Protein AF-A0AAE1EBG2-F1 (afdb_monomer_lite)

Radius of gyration: 64.84 Å; chains: 1; bounding box: 153×112×185 Å

Organism: NCBI:txid231223

pLDDT: mean 72.11, std 25.19, range [27.38, 98.75]

Secondary structure (DSSP, 8-state):
--HHHHHHHHHHHHHHHHHHHHHTT--S---GGGHHHHHHHHHHHHHHHHHHHHHHHHHHHHHHHHHHHHHHHHHHHHHHHHHHHHHHHHHHHHHHHHHHHHHHHHHHHHHHHHHHHHHHHHHHHHHHHHHHHHHHHHHHHHHHHHHHHHHHHHHH-----SS-----------------SS----S-S--PPPPSSHHHHHHHHHHHHHHHHHHHHHHHHHHHHHHHHHHHHHHHHHHHHHTS-------------S------------------STTHHHHHHHTTTSSS---------------------------------------PPPPP--------

Structure (mmCIF, N/CA/C/O backbone):
data_AF-A0AAE1EBG2-F1
#
_entry.id   AF-A0AAE1EBG2-F1
#
loop_
_atom_site.group_PDB
_atom_site.id
_atom_site.type_symbol
_atom_site.label_atom_id
_atom_site.label_alt_id
_atom_site.label_comp_id
_atom_site.label_asym_id
_atom_site.label_entity_id
_atom_site.label_seq_id
_atom_site.pdbx_PDB_ins_code
_atom_site.Cartn_x
_atom_site.Cartn_y
_atom_site.Cartn_z
_atom_site.occupancy
_atom_site.B_iso_or_equiv
_atom_site.auth_seq_id
_atom_site.auth_comp_id
_atom_site.auth_asym_id
_atom_site.auth_atom_id
_atom_site.pdbx_PDB_model_num
ATOM 1 N N . MET A 1 1 ? -48.258 -28.792 95.653 1.00 40.94 1 MET A N 1
ATOM 2 C CA . MET A 1 1 ? -47.677 -27.428 95.590 1.00 40.94 1 MET A CA 1
ATOM 3 C C . MET A 1 1 ? -47.057 -27.074 94.220 1.00 40.94 1 MET A C 1
ATOM 5 O O . MET A 1 1 ? -46.282 -26.135 94.151 1.00 40.94 1 MET A O 1
ATOM 9 N N . ALA A 1 2 ? -47.421 -27.733 93.106 1.00 42.91 2 ALA A N 1
ATOM 10 C CA . ALA A 1 2 ? -46.790 -27.502 91.790 1.00 42.91 2 ALA A CA 1
ATOM 11 C C . ALA A 1 2 ? -47.565 -26.556 90.834 1.00 42.91 2 ALA A C 1
ATOM 13 O O . ALA A 1 2 ? -47.073 -26.233 89.760 1.00 42.91 2 ALA A O 1
ATOM 14 N N . THR A 1 3 ? -48.767 -26.094 91.199 1.00 46.22 3 THR A N 1
ATOM 15 C CA . THR A 1 3 ? -49.650 -25.295 90.319 1.00 46.22 3 THR A CA 1
ATOM 16 C C . THR A 1 3 ? -49.437 -23.777 90.411 1.00 46.22 3 THR A C 1
ATOM 18 O O . THR A 1 3 ? -49.831 -23.048 89.505 1.00 46.22 3 THR A O 1
ATOM 21 N N . SER A 1 4 ? -48.765 -23.281 91.455 1.00 50.97 4 SER A N 1
ATOM 22 C CA . SER A 1 4 ? -48.494 -21.843 91.643 1.00 50.97 4 SER A CA 1
ATOM 23 C C . SER A 1 4 ? -47.403 -21.309 90.699 1.00 50.97 4 SER A C 1
ATOM 25 O O . SER A 1 4 ? -47.488 -20.173 90.233 1.00 50.97 4 SER A O 1
ATOM 27 N N . THR A 1 5 ? -46.414 -22.133 90.348 1.00 54.16 5 THR A N 1
ATOM 28 C CA . THR A 1 5 ? -45.286 -21.755 89.482 1.00 54.16 5 THR A CA 1
ATOM 29 C C . THR A 1 5 ? -45.688 -21.618 88.010 1.00 54.16 5 THR A C 1
ATOM 31 O O . THR A 1 5 ? -45.197 -20.723 87.324 1.00 54.16 5 THR A O 1
ATOM 34 N N . ALA A 1 6 ? -46.623 -22.445 87.529 1.00 58.69 6 ALA A N 1
ATOM 35 C CA . ALA A 1 6 ? -47.135 -22.368 86.158 1.00 58.69 6 ALA A CA 1
ATOM 36 C C . ALA A 1 6 ? -47.993 -21.109 85.923 1.00 58.69 6 ALA A C 1
ATOM 38 O O . ALA A 1 6 ? -47.847 -20.446 84.897 1.00 58.69 6 ALA A O 1
ATOM 39 N N . GLY A 1 7 ? -48.826 -20.732 86.903 1.00 62.84 7 GLY A N 1
ATOM 40 C CA . GLY A 1 7 ? -49.610 -19.493 86.859 1.00 62.84 7 GLY A CA 1
ATOM 41 C C . GLY A 1 7 ? -48.737 -18.235 86.900 1.00 62.84 7 GLY A C 1
ATOM 42 O O . GLY A 1 7 ? -48.967 -17.302 86.135 1.00 62.84 7 GLY A O 1
ATOM 43 N N . ALA A 1 8 ? -47.678 -18.228 87.719 1.00 70.81 8 ALA A N 1
ATOM 44 C CA . ALA A 1 8 ? -46.729 -17.113 87.779 1.00 70.81 8 ALA A CA 1
ATOM 45 C C . ALA A 1 8 ? -45.964 -16.916 86.456 1.00 70.81 8 ALA A C 1
ATOM 47 O O . ALA A 1 8 ? -45.802 -15.786 85.993 1.00 70.81 8 ALA A O 1
ATOM 48 N N . ALA A 1 9 ? -45.547 -18.010 85.809 1.00 74.81 9 ALA A N 1
ATOM 49 C CA . ALA A 1 9 ? -44.895 -17.962 84.502 1.00 74.81 9 ALA A CA 1
ATOM 50 C C . ALA A 1 9 ? -45.845 -17.467 83.394 1.00 74.81 9 ALA A C 1
ATOM 52 O O . ALA A 1 9 ? -45.442 -16.662 82.554 1.00 74.81 9 ALA A O 1
ATOM 53 N N . ALA A 1 10 ? -47.112 -17.896 83.407 1.00 73.06 10 ALA A N 1
ATOM 54 C CA . ALA A 1 10 ? -48.130 -17.423 82.467 1.00 73.06 10 ALA A CA 1
ATOM 55 C C . ALA A 1 10 ? -48.442 -15.927 82.655 1.00 73.06 10 ALA A C 1
ATOM 57 O O . ALA A 1 10 ? -48.527 -15.193 81.672 1.00 73.06 10 ALA A O 1
ATOM 58 N N . GLN A 1 11 ? -48.512 -15.451 83.903 1.00 78.62 11 GLN A N 1
ATOM 59 C CA . GLN A 1 11 ? -48.731 -14.038 84.227 1.00 78.62 11 GLN A CA 1
ATOM 60 C C . GLN A 1 11 ? -47.569 -13.146 83.755 1.00 78.62 11 GLN A C 1
ATOM 62 O O . GLN A 1 11 ? -47.797 -12.046 83.250 1.00 78.62 11 GLN A O 1
ATOM 67 N N . GLN A 1 12 ? -46.321 -13.617 83.879 1.00 81.31 12 GLN A N 1
ATOM 68 C CA . GLN A 1 12 ? -45.148 -12.898 83.368 1.00 81.31 12 GLN A CA 1
ATOM 69 C C . GLN A 1 12 ? -45.086 -12.874 81.838 1.00 81.31 12 GLN A C 1
ATOM 71 O O . GLN A 1 12 ? -44.748 -11.852 81.243 1.00 81.31 12 GLN A O 1
ATOM 76 N N . LYS A 1 13 ? -45.437 -13.977 81.170 1.00 82.44 13 LYS A N 1
ATOM 77 C CA . LYS A 1 13 ? -45.548 -13.991 79.704 1.00 82.44 13 LYS A CA 1
ATOM 78 C C . LYS A 1 13 ? -46.659 -13.060 79.221 1.00 82.44 13 LYS A C 1
ATOM 80 O O . LYS A 1 13 ? -46.452 -12.312 78.268 1.00 82.44 13 LYS A O 1
ATOM 85 N N . PHE A 1 14 ? -47.790 -13.037 79.927 1.00 85.56 14 PHE A N 1
ATOM 86 C CA . PHE A 1 14 ? -48.906 -12.141 79.642 1.00 85.56 14 PHE A CA 1
ATOM 87 C C . PHE A 1 14 ? -48.495 -10.671 79.735 1.00 85.56 14 PHE A C 1
ATOM 89 O O . PHE A 1 14 ? -48.734 -9.912 78.798 1.00 85.56 14 PHE A O 1
ATOM 96 N N . SER A 1 15 ? -47.823 -10.266 80.816 1.00 84.75 15 SER A N 1
ATOM 97 C CA . SER A 1 15 ? -47.369 -8.880 80.977 1.00 84.75 15 SER A CA 1
ATOM 98 C C . SER A 1 15 ? -46.327 -8.477 79.927 1.00 84.75 15 SER A C 1
ATOM 100 O O . SER A 1 15 ? -46.384 -7.362 79.409 1.00 84.75 15 SER A O 1
ATOM 102 N N . ASN A 1 16 ? -45.424 -9.386 79.547 1.00 87.69 16 ASN A N 1
ATOM 103 C CA . ASN A 1 16 ? -44.402 -9.138 78.527 1.00 87.69 16 ASN A CA 1
ATOM 104 C C . ASN A 1 16 ? -44.993 -8.972 77.120 1.00 87.69 16 ASN A C 1
ATOM 106 O O . ASN A 1 16 ? -44.669 -8.004 76.427 1.00 87.69 16 ASN A O 1
ATOM 110 N N . VAL A 1 17 ? -45.873 -9.887 76.700 1.00 88.25 17 VAL A N 1
ATOM 111 C CA . VAL A 1 17 ? -46.567 -9.797 75.404 1.00 88.25 17 VAL A CA 1
ATOM 112 C C . VAL A 1 17 ? -47.464 -8.564 75.378 1.00 88.25 17 VAL A C 1
ATOM 114 O O . VAL A 1 17 ? -47.452 -7.816 74.401 1.00 88.25 17 VAL A O 1
ATOM 117 N N . ARG A 1 18 ? -48.170 -8.280 76.479 1.00 88.88 18 ARG A N 1
ATOM 118 C CA . ARG A 1 18 ? -49.022 -7.097 76.583 1.00 88.88 18 ARG A CA 1
ATOM 119 C C . ARG A 1 18 ? -48.234 -5.801 76.426 1.00 88.88 18 ARG A C 1
ATOM 121 O O . ARG A 1 18 ? -48.624 -4.955 75.631 1.00 88.88 18 ARG A O 1
ATOM 128 N N . ARG A 1 19 ? -47.098 -5.672 77.117 1.00 89.69 19 ARG A N 1
ATOM 129 C CA . ARG A 1 19 ? -46.231 -4.489 77.029 1.00 89.69 19 ARG A CA 1
ATOM 130 C C . ARG A 1 19 ? -45.712 -4.263 75.608 1.00 89.69 19 ARG A C 1
ATOM 132 O O . ARG A 1 19 ? -45.669 -3.124 75.158 1.00 89.69 19 ARG A O 1
ATOM 139 N N . ARG A 1 20 ? -45.343 -5.335 74.900 1.00 90.00 20 ARG A N 1
ATOM 140 C CA . ARG A 1 20 ? -44.888 -5.278 73.500 1.00 90.00 20 ARG A CA 1
ATOM 141 C C . ARG A 1 20 ? -46.010 -4.887 72.533 1.00 90.00 20 ARG A C 1
ATOM 143 O O . ARG A 1 20 ? -45.777 -4.093 71.629 1.00 90.00 20 ARG A O 1
ATOM 150 N N . LEU A 1 21 ? -47.225 -5.391 72.743 1.00 89.00 21 LEU A N 1
ATOM 151 C CA . LEU A 1 21 ? -48.404 -4.999 71.963 1.00 89.00 21 LEU A CA 1
ATOM 152 C C . LEU A 1 21 ? -48.805 -3.541 72.221 1.00 89.00 21 LEU A C 1
ATOM 154 O O . LEU A 1 21 ? -49.065 -2.810 71.268 1.00 89.00 21 LEU A O 1
ATOM 158 N N . ASP A 1 22 ? -48.773 -3.094 73.480 1.00 89.38 22 ASP A N 1
ATOM 159 C CA . ASP A 1 22 ? -49.041 -1.700 73.854 1.00 89.38 22 ASP A CA 1
ATOM 160 C C . ASP A 1 22 ? -48.020 -0.735 73.232 1.00 89.38 22 ASP A C 1
ATOM 162 O O . ASP A 1 22 ? -48.396 0.341 72.770 1.00 89.38 22 ASP A O 1
ATOM 166 N N . GLN A 1 23 ? -46.742 -1.130 73.160 1.00 89.75 23 GLN A N 1
ATOM 167 C CA . GLN A 1 23 ? -45.688 -0.368 72.472 1.00 89.75 23 GLN A CA 1
ATOM 168 C C . GLN A 1 23 ? -45.949 -0.210 70.970 1.00 89.75 23 GLN A C 1
ATOM 170 O O . GLN A 1 23 ? -45.562 0.797 70.385 1.00 89.75 23 GLN A O 1
ATOM 175 N N . LEU A 1 24 ? -46.626 -1.179 70.355 1.00 88.31 24 LEU A N 1
ATOM 176 C CA . LEU A 1 24 ? -47.049 -1.131 68.955 1.00 88.31 24 LEU A CA 1
ATOM 177 C C . LEU A 1 24 ? -48.434 -0.489 68.772 1.00 88.31 24 LEU A C 1
ATOM 179 O O . LEU A 1 24 ? -48.925 -0.399 67.651 1.00 88.31 24 LEU A O 1
ATOM 183 N N . GLY A 1 25 ? -49.061 -0.028 69.859 1.00 88.94 25 GLY A N 1
ATOM 184 C CA . GLY A 1 25 ? -50.354 0.656 69.842 1.00 88.94 25 GLY A CA 1
ATOM 185 C C . GLY A 1 25 ? -51.576 -0.265 69.882 1.00 88.94 25 GLY A C 1
ATOM 186 O O . GLY A 1 25 ? -52.703 0.231 69.833 1.00 88.94 25 GLY A O 1
ATOM 187 N N . TYR A 1 26 ? -51.397 -1.581 70.024 1.00 90.75 26 TYR A N 1
ATOM 188 C CA . TYR A 1 26 ? -52.500 -2.539 70.108 1.00 90.75 26 TYR A CA 1
ATOM 189 C C . TYR A 1 26 ? -53.080 -2.586 71.525 1.00 90.75 26 TYR A C 1
ATOM 191 O O . TYR A 1 26 ? -52.615 -3.332 72.387 1.00 90.75 26 TYR A O 1
ATOM 199 N N . LYS A 1 27 ? -54.123 -1.780 71.767 1.00 87.81 27 LYS A N 1
ATOM 200 C CA . LYS A 1 27 ? -54.697 -1.582 73.108 1.00 87.81 27 LYS A CA 1
ATOM 201 C C . LYS A 1 27 ? -55.872 -2.505 73.466 1.00 87.81 27 LYS A C 1
ATOM 203 O O . LYS A 1 27 ? -56.267 -2.494 74.630 1.00 87.81 27 LYS A O 1
ATOM 208 N N . GLN A 1 28 ? -56.397 -3.323 72.546 1.00 88.31 28 GLN A N 1
ATOM 209 C CA . GLN A 1 28 ? -57.511 -4.262 72.801 1.00 88.31 28 GLN A CA 1
ATOM 210 C C . GLN A 1 28 ? -57.254 -5.215 73.979 1.00 88.31 28 GLN A C 1
ATOM 212 O O . GLN A 1 28 ? -56.122 -5.633 74.203 1.00 88.31 28 GLN A O 1
ATOM 217 N N . THR A 1 29 ? -58.301 -5.583 74.721 1.00 83.62 29 THR A N 1
ATOM 218 C CA . THR A 1 29 ? -58.213 -6.532 75.842 1.00 83.62 29 THR A CA 1
ATOM 219 C C . THR A 1 29 ? -57.813 -7.930 75.357 1.00 83.62 29 THR A C 1
ATOM 221 O O . THR A 1 29 ? -58.293 -8.401 74.329 1.00 83.62 29 THR A O 1
ATOM 224 N N . LEU A 1 30 ? -56.915 -8.596 76.094 1.00 82.31 30 LEU A N 1
ATOM 225 C CA . LEU A 1 30 ? -56.365 -9.907 75.734 1.00 82.31 30 LEU A CA 1
ATOM 226 C C . LEU A 1 30 ? -56.765 -10.961 76.774 1.00 82.31 30 LEU A C 1
ATOM 228 O O . LEU A 1 30 ? -56.561 -10.751 77.969 1.00 82.31 30 LEU A O 1
ATOM 232 N N . GLY A 1 31 ? -57.315 -12.091 76.326 1.00 84.81 31 GLY A N 1
ATOM 233 C CA . GLY A 1 31 ? -57.644 -13.227 77.190 1.00 84.81 31 GLY A CA 1
ATOM 234 C C . GLY A 1 31 ? -56.445 -14.153 77.409 1.00 84.81 31 GLY A C 1
ATOM 235 O O . GLY A 1 31 ? -55.642 -14.356 76.496 1.00 84.81 31 GLY A O 1
ATOM 236 N N . ILE A 1 32 ? -56.346 -14.758 78.597 1.00 81.69 32 ILE A N 1
ATOM 237 C CA . ILE A 1 32 ? -55.247 -15.672 78.969 1.00 81.69 32 ILE A CA 1
ATOM 238 C C . ILE A 1 32 ? -55.174 -16.894 78.035 1.00 81.69 32 ILE A C 1
ATOM 240 O O . ILE A 1 32 ? -54.081 -17.295 77.648 1.00 81.69 32 ILE A O 1
ATOM 244 N N . GLU A 1 33 ? -56.317 -17.411 77.578 1.00 85.19 33 GLU A N 1
ATOM 245 C CA . GLU A 1 33 ? -56.398 -18.569 76.668 1.00 85.19 33 GLU A CA 1
ATOM 246 C C . GLU A 1 33 ? -55.784 -18.305 75.280 1.00 85.19 33 GLU A C 1
ATOM 248 O O . GLU A 1 33 ? -55.264 -19.206 74.628 1.00 85.19 33 GLU A O 1
ATOM 253 N N . SER A 1 34 ? -55.810 -17.049 74.822 1.00 87.00 34 SER A N 1
ATOM 254 C CA . SER A 1 34 ? -55.282 -16.645 73.507 1.00 87.00 34 SER A CA 1
ATOM 255 C C . SER A 1 34 ? -53.781 -16.328 73.509 1.00 87.00 34 SER A C 1
ATOM 257 O O . SER A 1 34 ? -53.171 -16.184 72.448 1.00 87.00 34 SER A O 1
ATOM 259 N N . LEU A 1 35 ? -53.170 -16.247 74.695 1.00 85.06 35 LEU A N 1
ATOM 260 C CA . LEU A 1 35 ? -51.785 -15.828 74.888 1.00 85.06 35 LEU A CA 1
ATOM 261 C C . LEU A 1 35 ? -50.746 -16.644 74.084 1.00 85.06 35 LEU A C 1
ATOM 263 O O . LEU A 1 35 ? -49.942 -16.015 73.395 1.00 85.06 35 LEU A O 1
ATOM 267 N N . PRO A 1 36 ? -50.731 -17.995 74.108 1.00 86.94 36 PRO A N 1
ATOM 268 C CA . PRO A 1 36 ? -49.694 -18.767 73.412 1.00 86.94 36 PRO A CA 1
ATOM 269 C C . PRO A 1 36 ? -49.769 -18.646 71.884 1.00 86.94 36 PRO A C 1
ATOM 271 O O . PRO A 1 36 ? -48.746 -18.748 71.207 1.00 86.94 36 PRO A O 1
ATOM 274 N N . LEU A 1 37 ? -50.962 -18.419 71.326 1.00 88.75 37 LEU A N 1
ATOM 275 C CA . LEU A 1 37 ? -51.136 -18.186 69.891 1.00 88.75 37 LEU A CA 1
ATOM 276 C C . LEU A 1 37 ? -50.597 -16.808 69.496 1.00 88.75 37 LEU A C 1
ATOM 278 O O . LEU A 1 37 ? -49.857 -16.686 68.524 1.00 88.75 37 LEU A O 1
ATOM 282 N N . VAL A 1 38 ? -50.940 -15.783 70.276 1.00 90.81 38 VAL A N 1
ATOM 283 C CA . VAL A 1 38 ? -50.506 -14.402 70.036 1.00 90.81 38 VAL A CA 1
ATOM 284 C C . VAL A 1 38 ? -48.993 -14.274 70.178 1.00 90.81 38 VAL A C 1
ATOM 286 O O . VAL A 1 38 ? -48.370 -13.610 69.361 1.00 90.81 38 VAL A O 1
ATOM 289 N N . GLU A 1 39 ? -48.383 -14.956 71.149 1.00 88.81 39 GLU A N 1
ATOM 290 C CA . GLU A 1 39 ? -46.926 -15.003 71.311 1.00 88.81 39 GLU A CA 1
ATOM 291 C C . GLU A 1 39 ? -46.227 -15.588 70.072 1.00 88.81 39 GLU A C 1
ATOM 293 O O . GLU A 1 39 ? -45.255 -15.003 69.592 1.00 88.81 39 GLU A O 1
ATOM 298 N N . LYS A 1 40 ? -46.750 -16.688 69.508 1.00 91.75 40 LYS A N 1
ATOM 299 C CA . LYS A 1 40 ? -46.213 -17.296 68.278 1.00 91.75 40 LYS A CA 1
ATOM 300 C C . LYS A 1 40 ? -46.382 -16.393 67.061 1.00 91.75 40 LYS A C 1
ATOM 302 O O . LYS A 1 40 ? -45.402 -16.116 66.383 1.00 91.75 40 LYS A O 1
ATOM 307 N N . LEU A 1 41 ? -47.587 -15.871 66.830 1.00 91.56 41 LEU A N 1
ATOM 308 C CA . LEU A 1 41 ? -47.848 -14.961 65.708 1.00 91.56 41 LEU A CA 1
ATOM 309 C C . LEU A 1 41 ? -46.989 -13.697 65.790 1.00 91.56 41 LEU A C 1
ATOM 311 O O . LEU A 1 41 ? -46.511 -13.193 64.778 1.00 91.56 41 LEU A O 1
ATOM 315 N N . PHE A 1 42 ? -46.772 -13.190 67.002 1.00 90.38 42 PHE A N 1
ATOM 316 C CA . PHE A 1 42 ? -45.922 -12.034 67.232 1.00 90.38 42 PHE A CA 1
ATOM 317 C C . PHE A 1 42 ? -44.448 -12.337 66.950 1.00 90.38 42 PHE A C 1
ATOM 319 O O . PHE A 1 42 ? -43.766 -11.527 66.323 1.00 90.38 42 PHE A O 1
ATOM 326 N N . ALA A 1 43 ? -43.963 -13.506 67.376 1.00 91.31 43 ALA A N 1
ATOM 327 C CA . ALA A 1 43 ? -42.618 -13.969 67.057 1.00 91.31 43 ALA A CA 1
ATOM 328 C C . ALA A 1 43 ? -42.426 -14.147 65.542 1.00 91.31 43 ALA A C 1
ATOM 330 O O . ALA A 1 43 ? -41.439 -13.650 65.003 1.00 91.31 43 ALA A O 1
ATOM 331 N N . ASP A 1 44 ? -43.390 -14.756 64.850 1.00 94.88 44 ASP A N 1
ATOM 332 C CA . ASP A 1 44 ? -43.355 -14.951 63.397 1.00 94.88 44 ASP A CA 1
ATOM 333 C C . ASP A 1 44 ? -43.393 -13.614 62.643 1.00 94.88 44 ASP A C 1
ATOM 335 O O . ASP A 1 44 ? -42.667 -13.421 61.666 1.00 94.88 44 ASP A O 1
ATOM 339 N N . LEU A 1 45 ? -44.186 -12.644 63.109 1.00 93.50 45 LEU A N 1
ATOM 340 C CA . LEU A 1 45 ? -44.248 -11.312 62.506 1.00 93.50 45 LEU A CA 1
ATOM 341 C C . LEU A 1 45 ? -42.929 -10.547 62.686 1.00 93.50 45 LEU A C 1
ATOM 343 O O . LEU A 1 45 ? -42.436 -9.916 61.750 1.00 93.50 45 LEU A O 1
ATOM 347 N N . ILE A 1 46 ? -42.321 -10.619 63.871 1.00 92.62 46 ILE A N 1
ATOM 348 C CA . ILE A 1 46 ? -40.997 -10.029 64.105 1.00 92.62 46 ILE A CA 1
ATOM 349 C C . ILE A 1 46 ? -39.960 -10.713 63.217 1.00 92.62 46 ILE A C 1
ATOM 351 O O . ILE A 1 46 ? -39.216 -10.033 62.519 1.00 92.62 46 ILE A O 1
ATOM 355 N N . HIS A 1 47 ? -39.953 -12.044 63.175 1.00 95.12 47 HIS A N 1
ATOM 356 C CA . HIS A 1 47 ? -38.997 -12.804 62.381 1.00 95.12 47 HIS A CA 1
ATOM 357 C C . HIS A 1 47 ? -39.126 -12.504 60.881 1.00 95.12 47 HIS A C 1
ATOM 359 O O . HIS A 1 47 ? -38.125 -12.298 60.199 1.00 95.12 47 HIS A O 1
ATOM 365 N N . THR A 1 48 ? -40.349 -12.442 60.350 1.00 95.44 48 THR A N 1
ATOM 366 C CA . THR A 1 48 ? -40.599 -12.118 58.935 1.00 95.44 48 THR A CA 1
ATOM 367 C C . THR A 1 48 ? -40.231 -10.675 58.597 1.00 95.44 48 THR A C 1
ATOM 369 O O . THR A 1 48 ? -39.609 -10.443 57.562 1.00 95.44 48 THR A O 1
ATOM 372 N N . THR A 1 49 ? -40.538 -9.704 59.463 1.00 94.88 49 THR A N 1
ATOM 373 C CA . THR A 1 49 ? -40.173 -8.292 59.241 1.00 94.88 49 THR A CA 1
ATOM 374 C C . THR A 1 49 ? -38.670 -8.045 59.368 1.00 94.88 49 THR A C 1
ATOM 376 O O . THR A 1 49 ? -38.103 -7.297 58.570 1.00 94.88 49 THR A O 1
ATOM 379 N N . GLU A 1 50 ? -38.002 -8.709 60.309 1.00 95.00 50 GLU A N 1
ATOM 380 C CA . GLU A 1 50 ? -36.547 -8.685 60.451 1.00 95.00 50 GLU A CA 1
ATOM 381 C C . GLU A 1 50 ? -35.861 -9.371 59.263 1.00 95.00 50 GLU A C 1
ATOM 383 O O . GLU A 1 50 ? -34.953 -8.795 58.665 1.00 95.00 50 GLU A O 1
ATOM 388 N N . SER A 1 51 ? -36.355 -10.538 58.837 1.00 96.00 51 SER A N 1
ATOM 389 C CA . SER A 1 51 ? -35.857 -11.245 57.647 1.00 96.00 51 SER A CA 1
ATOM 390 C C . SER A 1 51 ? -36.017 -10.407 56.378 1.00 96.00 51 SER A C 1
ATOM 392 O O . SER A 1 51 ? -35.080 -10.305 55.589 1.00 96.00 51 SER A O 1
ATOM 394 N N . LEU A 1 52 ? -37.171 -9.756 56.192 1.00 96.25 52 LEU A N 1
ATOM 395 C CA . LEU A 1 52 ? -37.415 -8.844 55.072 1.00 96.25 52 LEU A CA 1
ATOM 396 C C . LEU A 1 52 ? -36.453 -7.648 55.110 1.00 96.25 52 LEU A C 1
ATOM 398 O O . LEU A 1 52 ? -35.882 -7.277 54.084 1.00 96.25 52 LEU A O 1
ATOM 402 N N . LYS A 1 53 ? -36.256 -7.043 56.287 1.00 96.88 53 LYS A N 1
ATOM 403 C CA . LYS A 1 53 ? -35.322 -5.926 56.472 1.00 96.88 53 LYS A CA 1
ATOM 404 C C . LYS A 1 53 ? -33.891 -6.343 56.128 1.00 96.88 53 LYS A C 1
ATOM 406 O O . LYS A 1 53 ? -33.219 -5.615 55.400 1.00 96.88 53 LYS A O 1
ATOM 411 N N . ASN A 1 54 ? -33.451 -7.509 56.597 1.00 95.94 54 ASN A N 1
ATOM 412 C CA . ASN A 1 54 ? -32.127 -8.056 56.307 1.00 95.94 54 ASN A CA 1
ATOM 413 C C . ASN A 1 54 ? -31.965 -8.351 54.810 1.00 95.94 54 ASN A C 1
ATOM 415 O O . ASN A 1 54 ? -31.008 -7.883 54.201 1.00 95.94 54 ASN A O 1
ATOM 419 N N . ALA A 1 55 ? -32.954 -8.994 54.182 1.00 95.62 55 ALA A N 1
ATOM 420 C CA . ALA A 1 55 ? -32.950 -9.249 52.742 1.00 95.62 55 ALA A CA 1
ATOM 421 C C . ALA A 1 55 ? -32.885 -7.954 51.913 1.00 95.62 55 ALA A C 1
ATOM 423 O O . ALA A 1 55 ? -32.172 -7.894 50.912 1.00 95.62 55 ALA A O 1
ATOM 424 N N . LYS A 1 56 ? -33.583 -6.891 52.337 1.00 96.62 56 LYS A N 1
ATOM 425 C CA . LYS A 1 56 ? -33.523 -5.575 51.683 1.00 96.62 56 LYS A CA 1
ATOM 426 C C . LYS A 1 56 ? -32.144 -4.928 51.820 1.00 96.62 56 LYS A C 1
ATOM 428 O O . LYS A 1 56 ? -31.646 -4.362 50.850 1.00 96.62 56 LYS A O 1
ATOM 433 N N . LEU A 1 57 ? -31.531 -5.004 53.002 1.00 96.12 57 LEU A N 1
ATOM 434 C CA . LEU A 1 57 ? -30.176 -4.494 53.225 1.00 96.12 57 LEU A CA 1
ATOM 435 C C . LEU A 1 57 ? -29.150 -5.255 52.381 1.00 96.12 57 LEU A C 1
ATOM 437 O O . LEU A 1 57 ? -28.289 -4.632 51.767 1.00 96.12 57 LEU A O 1
ATOM 441 N N . ASP A 1 58 ? -29.269 -6.577 52.296 1.00 95.38 58 ASP A N 1
ATOM 442 C CA . ASP A 1 58 ? -28.373 -7.401 51.487 1.00 95.38 58 ASP A CA 1
ATOM 443 C C . ASP A 1 58 ? -28.552 -7.151 49.988 1.00 95.38 58 ASP A C 1
ATOM 445 O O . ASP A 1 58 ? -27.566 -7.110 49.256 1.00 95.38 58 ASP A O 1
ATOM 449 N N . LEU A 1 59 ? -29.786 -6.929 49.525 1.00 95.88 59 LEU A N 1
ATOM 450 C CA . LEU A 1 59 ? -30.045 -6.480 48.156 1.00 95.88 59 LEU A CA 1
ATOM 451 C C . LEU A 1 59 ? -29.404 -5.120 47.881 1.00 95.88 59 LEU A C 1
ATOM 453 O O . LEU A 1 59 ? -28.751 -4.973 46.857 1.00 95.88 59 LEU A O 1
ATOM 457 N N . SER A 1 60 ? -29.536 -4.157 48.796 1.00 95.19 60 SER A N 1
ATOM 458 C CA . SER A 1 60 ? -28.912 -2.836 48.646 1.00 95.19 60 SER A CA 1
ATOM 459 C C . SER A 1 60 ? -27.393 -2.948 48.514 1.00 95.19 60 SER A C 1
ATOM 461 O O . SER A 1 60 ? -26.823 -2.405 47.574 1.00 95.19 60 SER A O 1
ATOM 463 N N . LYS A 1 61 ? -26.749 -3.729 49.391 1.00 96.00 61 LYS A N 1
ATOM 464 C CA . LYS A 1 61 ? -25.300 -3.980 49.334 1.00 96.00 61 LYS A CA 1
ATOM 465 C C . LYS A 1 61 ? -24.886 -4.666 48.037 1.00 96.00 61 LYS A C 1
ATOM 467 O O . LYS A 1 61 ? -23.879 -4.305 47.446 1.00 96.00 61 LYS A O 1
ATOM 472 N N . LYS A 1 62 ? -25.646 -5.669 47.584 1.00 95.25 62 LYS A N 1
ATOM 473 C CA . LYS A 1 62 ? -25.367 -6.349 46.311 1.00 95.25 62 LYS A CA 1
ATOM 474 C C . LYS A 1 62 ? -25.477 -5.387 45.135 1.00 95.25 62 LYS A C 1
ATOM 476 O O . LYS A 1 62 ? -24.629 -5.444 44.257 1.00 95.25 62 LYS A O 1
ATOM 481 N N . THR A 1 63 ? -26.476 -4.509 45.127 1.00 95.12 63 THR A N 1
ATOM 482 C CA . THR A 1 63 ? -26.628 -3.490 44.083 1.00 95.12 63 THR A CA 1
ATOM 483 C C . THR A 1 63 ? -25.451 -2.519 44.067 1.00 95.12 63 THR A C 1
ATOM 485 O O . THR A 1 63 ? -24.932 -2.254 42.990 1.00 95.12 63 THR A O 1
ATOM 488 N N . GLU A 1 64 ? -24.982 -2.061 45.232 1.00 95.25 64 GLU A N 1
ATOM 489 C CA . GLU A 1 64 ? -23.783 -1.212 45.340 1.00 95.25 64 GLU A CA 1
ATOM 490 C C . GLU A 1 64 ? -22.528 -1.926 44.816 1.00 95.25 64 GLU A C 1
ATOM 492 O O . GLU A 1 64 ? -21.792 -1.382 43.998 1.00 95.25 64 GLU A O 1
ATOM 497 N N . VAL A 1 65 ? -22.321 -3.192 45.196 1.00 94.75 65 VAL A N 1
ATOM 498 C CA . VAL A 1 65 ? -21.188 -3.985 44.692 1.00 94.75 65 VAL A CA 1
ATOM 499 C C . VAL A 1 65 ? -21.274 -4.183 43.177 1.00 94.75 65 VAL A C 1
ATOM 501 O O . VAL A 1 65 ? -20.259 -4.095 42.493 1.00 94.75 65 VAL A O 1
ATOM 504 N N . VAL A 1 66 ? -22.466 -4.438 42.631 1.00 94.94 66 VAL A N 1
ATOM 505 C CA . VAL A 1 66 ? -22.657 -4.561 41.179 1.00 94.94 66 VAL A CA 1
ATOM 506 C C . VAL A 1 66 ? -22.338 -3.240 40.477 1.00 94.94 66 VAL A C 1
ATOM 508 O O . VAL A 1 66 ? -21.612 -3.267 39.488 1.00 94.94 66 VAL A O 1
ATOM 511 N N . SER A 1 67 ? -22.796 -2.094 40.996 1.00 95.06 67 SER A N 1
ATOM 512 C CA . SER A 1 67 ? -22.471 -0.788 40.405 1.00 95.06 67 SER A CA 1
ATOM 513 C C . SER A 1 67 ? -20.983 -0.451 40.477 1.00 95.06 67 SER A C 1
ATOM 515 O O . SER A 1 67 ? -20.445 0.118 39.527 1.00 95.06 67 SER A O 1
ATOM 517 N N . ASP A 1 68 ? -20.301 -0.835 41.557 1.00 95.69 68 ASP A N 1
ATOM 518 C CA . ASP A 1 68 ? -18.857 -0.631 41.703 1.00 95.69 68 ASP A CA 1
ATOM 519 C C . ASP A 1 68 ? -18.079 -1.501 40.710 1.00 95.69 68 ASP A C 1
ATOM 521 O O . ASP A 1 68 ? -17.149 -1.030 40.052 1.00 95.69 68 ASP A O 1
ATOM 525 N N . VAL A 1 69 ? -18.484 -2.766 40.551 1.00 96.19 69 VAL A N 1
ATOM 526 C CA . VAL A 1 69 ? -17.884 -3.682 39.573 1.00 96.19 69 VAL A CA 1
ATOM 527 C C . VAL A 1 69 ? -18.124 -3.188 38.150 1.00 96.19 69 VAL A C 1
ATOM 529 O O . VAL A 1 69 ? -17.185 -3.168 37.356 1.00 96.19 69 VAL A O 1
ATOM 532 N N . ASP A 1 70 ? -19.340 -2.756 37.815 1.00 95.94 70 ASP A N 1
ATOM 533 C CA . ASP A 1 70 ? -19.623 -2.207 36.489 1.00 95.94 70 ASP A CA 1
ATOM 534 C C . ASP A 1 70 ? -18.792 -0.951 36.212 1.00 95.94 70 ASP A C 1
ATOM 536 O O . ASP A 1 70 ? -18.180 -0.869 35.147 1.00 95.94 70 ASP A O 1
ATOM 540 N N . SER A 1 71 ? -18.662 -0.048 37.189 1.00 95.88 71 SER A N 1
ATOM 541 C CA . SER A 1 71 ? -17.804 1.142 37.077 1.00 95.88 71 SER A CA 1
ATOM 542 C C . SER A 1 71 ? -16.327 0.779 36.871 1.00 95.88 71 SER A C 1
ATOM 544 O O . SER A 1 71 ? -15.624 1.429 36.099 1.00 95.88 71 SER A O 1
ATOM 546 N N . ALA A 1 72 ? -15.841 -0.283 37.522 1.00 95.88 72 ALA A N 1
ATOM 547 C CA . ALA A 1 72 ? -14.468 -0.756 37.351 1.00 95.88 72 ALA A CA 1
ATOM 548 C C . ALA A 1 72 ? -14.230 -1.434 35.989 1.00 95.88 72 ALA A C 1
ATOM 550 O O . ALA A 1 72 ? -13.123 -1.376 35.453 1.00 95.88 72 ALA A O 1
ATOM 551 N N . VAL A 1 73 ? -15.250 -2.082 35.416 1.00 97.81 73 VAL A N 1
ATOM 552 C CA . VAL A 1 73 ? -15.149 -2.828 34.149 1.00 97.81 73 VAL A CA 1
ATOM 553 C C . VAL A 1 73 ? -15.430 -1.946 32.924 1.00 97.81 73 VAL A C 1
ATOM 555 O O . VAL A 1 73 ? -14.926 -2.225 31.833 1.00 97.81 73 VAL A O 1
ATOM 558 N N . GLU A 1 74 ? -16.202 -0.872 33.076 1.00 96.75 74 GLU A N 1
ATOM 559 C CA . GLU A 1 74 ? -16.523 0.093 32.019 1.00 96.75 74 GLU A CA 1
ATOM 560 C C . GLU A 1 74 ? -15.310 0.622 31.223 1.00 96.75 74 GLU A C 1
ATOM 562 O O . GLU A 1 74 ? -15.369 0.565 29.987 1.00 96.75 74 GLU A O 1
ATOM 567 N N . PRO A 1 75 ? -14.182 1.046 31.837 1.00 97.56 75 PRO A N 1
ATOM 568 C CA . PRO A 1 75 ? -13.015 1.491 31.072 1.00 97.56 75 PRO A CA 1
ATOM 569 C C . PRO A 1 75 ? -12.452 0.379 30.178 1.00 97.56 75 PRO A C 1
ATOM 571 O O . PRO A 1 75 ? -12.176 0.611 29.003 1.00 97.56 75 PRO A O 1
ATOM 574 N N . TYR A 1 76 ? -12.381 -0.856 30.681 1.00 97.94 76 TYR A N 1
ATOM 575 C CA . TYR A 1 76 ? -11.902 -1.999 29.902 1.00 97.94 76 TYR A CA 1
ATOM 576 C C . TYR A 1 76 ? -12.842 -2.359 28.750 1.00 97.94 76 TYR A C 1
ATOM 578 O O . TYR A 1 76 ? -12.380 -2.719 27.668 1.00 97.94 76 TYR A O 1
ATOM 586 N N . LYS A 1 77 ? -14.163 -2.254 28.944 1.00 98.19 77 LYS A N 1
ATOM 587 C CA . LYS A 1 77 ? -15.145 -2.443 27.862 1.00 98.19 77 LYS A CA 1
ATOM 588 C C . LYS A 1 77 ? -14.964 -1.384 26.770 1.00 98.19 77 LYS A C 1
ATOM 590 O O . LYS A 1 77 ? -14.949 -1.730 25.589 1.00 98.19 77 LYS A O 1
ATOM 595 N N . SER A 1 78 ? -14.797 -0.120 27.163 1.00 97.94 78 SER A N 1
ATOM 596 C CA . SER A 1 78 ? -14.577 1.003 26.244 1.00 97.94 78 SER A CA 1
ATOM 597 C C . SER A 1 78 ? -13.286 0.841 25.441 1.00 97.94 78 SER A C 1
ATOM 599 O O . SER A 1 78 ? -13.299 0.956 24.214 1.00 97.94 78 SER A O 1
ATOM 601 N N . ASP A 1 79 ? -12.182 0.499 26.104 1.00 98.19 79 ASP A N 1
ATOM 602 C CA . ASP A 1 79 ? -10.891 0.340 25.440 1.00 98.19 79 ASP A CA 1
ATOM 603 C C . ASP A 1 79 ? -10.842 -0.912 24.562 1.00 98.19 79 ASP A C 1
ATOM 605 O O . ASP A 1 79 ? -10.377 -0.828 23.428 1.00 98.19 79 ASP A O 1
ATOM 609 N N . ASN A 1 80 ? -11.434 -2.035 24.984 1.00 98.31 80 ASN A N 1
ATOM 610 C CA . ASN A 1 80 ? -11.593 -3.197 24.104 1.00 98.31 80 ASN A CA 1
ATOM 611 C C . ASN A 1 80 ? -12.401 -2.850 22.845 1.00 98.31 80 ASN A C 1
ATOM 613 O O . ASN A 1 80 ? -12.037 -3.264 21.747 1.00 98.31 80 ASN A O 1
ATOM 617 N N . ALA A 1 81 ? -13.466 -2.052 22.965 1.00 98.38 81 ALA A N 1
ATOM 618 C CA . ALA A 1 81 ? -14.243 -1.616 21.806 1.00 98.38 81 ALA A CA 1
ATOM 619 C C . ALA A 1 81 ? -13.449 -0.688 20.864 1.00 98.38 81 ALA A C 1
ATOM 621 O O . ALA A 1 81 ? -13.689 -0.686 19.654 1.00 98.38 81 ALA A O 1
ATOM 622 N N . LYS A 1 82 ? -12.504 0.109 21.381 1.00 98.50 82 LYS A N 1
ATOM 623 C CA . LYS A 1 82 ? -11.569 0.890 20.549 1.00 98.50 82 LYS A CA 1
ATOM 624 C C . LYS A 1 82 ? -10.556 -0.020 19.861 1.00 98.50 82 LYS A C 1
ATOM 626 O O . LYS A 1 82 ? -10.463 0.024 18.640 1.00 98.50 82 LYS A O 1
ATOM 631 N N . LEU A 1 83 ? -9.900 -0.902 20.614 1.00 98.44 83 LEU A N 1
ATOM 632 C CA . LEU A 1 83 ? -8.898 -1.831 20.089 1.00 98.44 83 LEU A CA 1
ATOM 633 C C . LEU A 1 83 ? -9.469 -2.742 19.003 1.00 98.44 83 LEU A C 1
ATOM 635 O O . LEU A 1 83 ? -8.812 -2.975 17.998 1.00 98.44 83 LEU A O 1
ATOM 639 N N . ILE A 1 84 ? -10.705 -3.225 19.159 1.00 98.69 84 ILE A N 1
ATOM 640 C CA . ILE A 1 84 ? -11.371 -4.031 18.126 1.00 98.69 84 ILE A CA 1
ATOM 641 C C . ILE A 1 84 ? -11.587 -3.212 16.847 1.00 98.69 84 ILE A C 1
ATOM 643 O O . ILE A 1 84 ? -11.375 -3.727 15.751 1.00 98.69 84 ILE A O 1
ATOM 647 N N . ARG A 1 85 ? -11.987 -1.939 16.960 1.00 98.44 85 ARG A N 1
ATOM 648 C CA . ARG A 1 85 ? -12.158 -1.064 15.790 1.00 98.44 85 ARG A CA 1
ATOM 649 C C . ARG A 1 85 ? -10.832 -0.802 15.088 1.00 98.44 85 ARG A C 1
ATOM 651 O O . ARG A 1 85 ? -10.763 -1.002 13.882 1.00 98.44 85 ARG A O 1
ATOM 658 N N . GLU A 1 86 ? -9.798 -0.438 15.839 1.00 98.44 86 GLU A N 1
ATOM 659 C CA . GLU A 1 86 ? -8.454 -0.205 15.303 1.00 98.44 86 GLU A CA 1
ATOM 660 C C . GLU A 1 86 ? -7.881 -1.474 14.665 1.00 98.44 86 GLU A C 1
ATOM 662 O O . GLU A 1 86 ? -7.337 -1.426 13.567 1.00 98.44 86 GLU A O 1
ATOM 667 N N . ASN A 1 87 ? -8.053 -2.635 15.300 1.00 98.50 87 ASN A N 1
ATOM 668 C CA . ASN A 1 87 ? -7.593 -3.908 14.753 1.00 98.50 87 ASN A CA 1
ATOM 669 C C . ASN A 1 87 ? -8.284 -4.235 13.423 1.00 98.50 87 ASN A C 1
ATOM 671 O O . ASN A 1 87 ? -7.615 -4.604 12.459 1.00 98.50 87 ASN A O 1
ATOM 675 N N . ASN A 1 88 ? -9.602 -4.037 13.349 1.00 98.62 88 ASN A N 1
ATOM 676 C CA . ASN A 1 88 ? -10.363 -4.245 12.122 1.00 98.62 88 ASN A CA 1
ATOM 677 C C . ASN A 1 88 ? -9.954 -3.255 11.022 1.00 98.62 88 ASN A C 1
ATOM 679 O O . ASN A 1 88 ? -9.795 -3.659 9.872 1.00 98.62 88 ASN A O 1
ATOM 683 N N . GLU A 1 89 ? -9.756 -1.981 11.359 1.00 98.50 89 GLU A N 1
ATOM 684 C CA . GLU A 1 89 ? -9.305 -0.951 10.418 1.00 98.50 89 GLU A CA 1
ATOM 685 C C . GLU A 1 89 ? -7.912 -1.271 9.867 1.00 98.50 89 GLU A C 1
ATOM 687 O O . GLU A 1 89 ? -7.718 -1.302 8.651 1.00 98.50 89 GLU A O 1
ATOM 692 N N . MET A 1 90 ? -6.969 -1.614 10.746 1.00 98.56 90 MET A N 1
ATOM 693 C CA . MET A 1 90 ? -5.621 -2.030 10.363 1.00 98.56 90 MET A CA 1
ATOM 694 C C . MET A 1 90 ? -5.639 -3.298 9.507 1.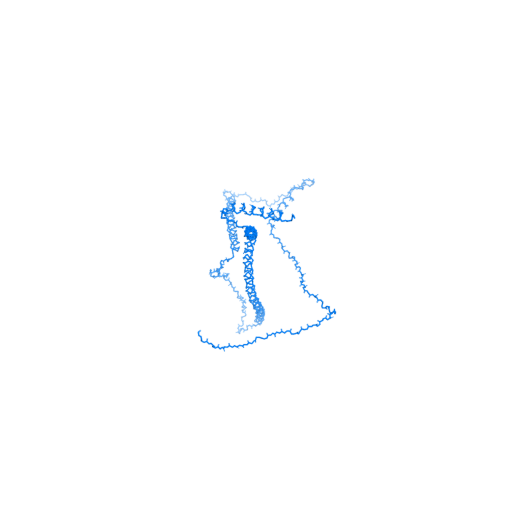00 98.56 90 MET A C 1
ATOM 696 O O . MET A 1 90 ? -4.904 -3.391 8.526 1.00 98.56 90 MET A O 1
ATOM 700 N N . HIS A 1 91 ? -6.498 -4.266 9.829 1.00 98.69 91 HIS A N 1
ATOM 701 C CA . HIS A 1 91 ? -6.660 -5.476 9.030 1.00 98.69 91 HIS A CA 1
ATOM 702 C C . HIS A 1 91 ? -7.188 -5.161 7.620 1.00 98.69 91 HIS A C 1
ATOM 704 O O . HIS A 1 91 ? -6.665 -5.687 6.638 1.00 98.69 91 HIS A O 1
ATOM 710 N N . MET A 1 92 ? -8.173 -4.265 7.491 1.00 98.69 92 MET A N 1
ATOM 711 C CA . MET A 1 92 ? -8.663 -3.811 6.182 1.00 98.69 92 MET A CA 1
ATOM 712 C C . MET A 1 92 ? -7.592 -3.046 5.398 1.00 98.69 92 MET A C 1
ATOM 714 O O . MET A 1 92 ? -7.430 -3.282 4.201 1.00 98.69 92 MET A O 1
ATOM 718 N N . ALA A 1 93 ? -6.829 -2.175 6.062 1.00 98.44 93 ALA A N 1
ATOM 719 C CA . ALA A 1 93 ? -5.734 -1.440 5.438 1.00 98.44 93 ALA A CA 1
ATOM 720 C C . ALA A 1 93 ? -4.642 -2.384 4.910 1.00 98.44 93 ALA A C 1
ATOM 722 O O . ALA A 1 93 ? -4.192 -2.224 3.776 1.00 98.44 93 ALA A O 1
ATOM 723 N N . LEU A 1 94 ? -4.271 -3.409 5.685 1.00 98.62 94 LEU A N 1
ATOM 724 C CA . LEU A 1 94 ? -3.304 -4.427 5.267 1.00 98.62 94 LEU A CA 1
ATOM 725 C C . LEU A 1 94 ? -3.782 -5.223 4.051 1.00 98.62 94 LEU A C 1
ATOM 727 O O . LEU A 1 94 ? -2.990 -5.467 3.141 1.00 98.62 94 LEU A O 1
ATOM 731 N N . ILE A 1 95 ? -5.058 -5.620 4.018 1.00 98.75 95 ILE A N 1
ATOM 732 C CA . ILE A 1 95 ? -5.633 -6.308 2.854 1.00 98.75 95 ILE A CA 1
ATOM 733 C C . ILE A 1 95 ? -5.531 -5.416 1.620 1.00 98.75 95 ILE A C 1
ATOM 735 O O . ILE A 1 95 ? -4.971 -5.839 0.612 1.00 98.75 95 ILE A O 1
ATOM 739 N N . LYS A 1 96 ? -6.000 -4.169 1.721 1.00 98.69 96 LYS A N 1
ATOM 740 C CA . LYS A 1 96 ? -5.991 -3.222 0.605 1.00 98.69 96 LYS A CA 1
ATOM 741 C C . LYS A 1 96 ? -4.574 -2.963 0.088 1.00 98.69 96 LYS A C 1
ATOM 743 O O . LYS A 1 96 ? -4.328 -3.059 -1.109 1.00 98.69 96 LYS A O 1
ATOM 748 N N . GLN A 1 97 ? -3.629 -2.698 0.989 1.00 98.56 97 GLN A N 1
ATOM 749 C CA . GLN A 1 97 ? -2.236 -2.452 0.619 1.00 98.56 97 GLN A CA 1
ATOM 750 C C . GLN A 1 97 ? -1.605 -3.673 -0.061 1.00 98.56 97 GLN A C 1
ATOM 752 O O . GLN A 1 97 ? -0.838 -3.530 -1.013 1.00 98.56 97 GLN A O 1
ATOM 757 N N . LYS A 1 98 ? -1.931 -4.883 0.404 1.00 98.75 98 LYS A N 1
ATOM 758 C CA . LYS A 1 98 ? -1.466 -6.116 -0.230 1.00 98.75 98 LYS A CA 1
ATOM 759 C C . LYS A 1 98 ? -2.050 -6.278 -1.633 1.00 98.75 98 LYS A C 1
ATOM 761 O O . LYS A 1 98 ? -1.310 -6.618 -2.549 1.00 98.75 98 LYS A O 1
ATOM 766 N N . GLU A 1 99 ? -3.342 -6.019 -1.812 1.00 98.62 99 GLU A N 1
ATOM 767 C CA . GLU A 1 99 ? -3.990 -6.084 -3.125 1.00 98.62 99 GLU A CA 1
ATOM 768 C C . GLU A 1 99 ? -3.373 -5.084 -4.112 1.00 98.62 99 GLU A C 1
ATOM 770 O O . GLU A 1 99 ? -3.059 -5.471 -5.236 1.00 98.62 99 GLU A O 1
ATOM 775 N N . GLU A 1 100 ? -3.119 -3.846 -3.680 1.00 98.69 100 GLU A N 1
ATOM 776 C CA . GLU A 1 100 ? -2.448 -2.804 -4.475 1.00 98.69 100 GLU A CA 1
ATOM 777 C C . GLU A 1 100 ? -0.993 -3.175 -4.826 1.00 98.69 100 GLU A C 1
ATOM 779 O O . GLU A 1 100 ? -0.522 -2.969 -5.950 1.00 98.69 100 GLU A O 1
ATOM 784 N N . ALA A 1 101 ? -0.259 -3.776 -3.888 1.00 98.50 101 ALA A N 1
ATOM 785 C CA . ALA A 1 101 ? 1.077 -4.300 -4.161 1.00 98.50 101 ALA A CA 1
ATOM 786 C C . ALA A 1 101 ? 1.021 -5.459 -5.174 1.00 98.50 101 ALA A C 1
ATOM 788 O O . ALA A 1 101 ? 1.793 -5.504 -6.131 1.00 98.50 101 ALA A O 1
ATOM 789 N N . ASP A 1 102 ? 0.070 -6.379 -5.024 1.00 98.69 102 ASP A N 1
ATOM 790 C CA . ASP A 1 102 ? -0.089 -7.514 -5.930 1.00 98.69 102 ASP A CA 1
ATOM 791 C C . ASP A 1 102 ? -0.546 -7.079 -7.334 1.00 98.69 102 ASP A C 1
ATOM 793 O O . ASP A 1 102 ? -0.189 -7.731 -8.323 1.00 98.69 102 ASP A O 1
ATOM 797 N N . THR A 1 103 ? -1.334 -6.006 -7.472 1.00 98.69 103 THR A N 1
ATOM 798 C CA . THR A 1 103 ? -1.676 -5.424 -8.784 1.00 98.69 103 THR A CA 1
ATOM 799 C C . THR A 1 103 ? -0.465 -4.766 -9.431 1.00 98.69 103 THR A C 1
ATOM 801 O O . THR A 1 103 ? -0.138 -5.106 -10.567 1.00 98.69 103 THR A O 1
ATOM 804 N N . THR A 1 104 ? 0.260 -3.916 -8.702 1.00 98.62 104 THR A N 1
ATOM 805 C CA . THR A 1 104 ? 1.449 -3.226 -9.236 1.00 98.62 104 THR A CA 1
ATOM 806 C C . THR A 1 104 ? 2.546 -4.213 -9.635 1.00 98.62 104 THR A C 1
ATOM 808 O O . THR A 1 104 ? 3.121 -4.099 -10.716 1.00 98.62 104 THR A O 1
ATOM 811 N N . ILE A 1 105 ? 2.783 -5.264 -8.843 1.00 98.69 105 ILE A N 1
ATOM 812 C CA . ILE A 1 105 ? 3.717 -6.343 -9.198 1.00 98.69 105 ILE A CA 1
ATOM 813 C C . ILE A 1 105 ? 3.289 -7.040 -10.495 1.00 98.69 105 ILE A C 1
ATOM 815 O O . ILE A 1 105 ? 4.139 -7.371 -11.326 1.00 98.69 105 ILE A O 1
ATOM 819 N N . ARG A 1 106 ? 1.988 -7.298 -10.687 1.00 98.75 106 ARG A N 1
ATOM 820 C CA . ARG A 1 106 ? 1.477 -7.929 -11.915 1.00 98.75 106 ARG A CA 1
ATOM 821 C C . ARG A 1 106 ? 1.678 -7.037 -13.137 1.00 98.75 106 ARG A C 1
ATOM 823 O O . ARG A 1 106 ? 2.137 -7.542 -14.162 1.00 98.75 106 ARG A O 1
ATOM 830 N N . GLU A 1 107 ? 1.383 -5.748 -13.018 1.00 98.62 107 GLU A N 1
ATOM 831 C CA . GLU A 1 107 ? 1.553 -4.755 -14.084 1.00 98.62 107 GLU A CA 1
ATOM 832 C C . GLU A 1 107 ? 3.026 -4.581 -14.467 1.00 98.62 107 GLU A C 1
ATOM 834 O O . GLU A 1 107 ? 3.378 -4.698 -15.641 1.00 98.62 107 GLU A O 1
ATOM 839 N N . LEU A 1 108 ? 3.911 -4.415 -13.480 1.00 98.56 108 LEU A N 1
ATOM 840 C CA . LEU A 1 108 ? 5.351 -4.296 -13.711 1.00 98.56 108 LEU A CA 1
ATOM 841 C C . LEU A 1 108 ? 5.929 -5.555 -14.360 1.00 98.56 108 LEU A C 1
ATOM 843 O O . LEU A 1 108 ? 6.711 -5.458 -15.301 1.00 98.56 108 LEU A O 1
ATOM 847 N N . LYS A 1 109 ? 5.508 -6.749 -13.923 1.00 98.75 109 LYS A N 1
ATOM 848 C CA . LYS A 1 109 ? 5.918 -8.009 -14.562 1.00 98.75 109 LYS A CA 1
ATOM 849 C C . LYS A 1 109 ? 5.416 -8.130 -16.000 1.00 98.75 109 LYS A C 1
ATOM 851 O O . LYS A 1 109 ? 6.091 -8.762 -16.807 1.00 98.75 109 LYS A O 1
ATOM 856 N N . ALA A 1 110 ? 4.232 -7.607 -16.316 1.00 98.62 110 ALA A N 1
ATOM 857 C CA . ALA A 1 110 ? 3.727 -7.591 -17.686 1.00 98.62 110 ALA A CA 1
ATOM 858 C C . ALA A 1 110 ? 4.556 -6.647 -18.564 1.00 98.62 110 ALA A C 1
ATOM 860 O O . ALA A 1 110 ? 5.078 -7.084 -19.584 1.00 98.62 110 ALA A O 1
ATOM 861 N N . SER A 1 111 ? 4.780 -5.417 -18.096 1.00 98.56 111 SER A N 1
ATOM 862 C CA . SER A 1 111 ? 5.631 -4.434 -18.772 1.00 98.56 111 SER A CA 1
ATOM 863 C C . SER A 1 111 ? 7.058 -4.950 -18.992 1.00 98.56 111 SER A C 1
ATOM 865 O O . SER A 1 111 ? 7.607 -4.809 -20.082 1.00 98.56 111 SER A O 1
ATOM 867 N N . LEU A 1 112 ? 7.638 -5.629 -17.994 1.00 98.62 112 LEU A N 1
ATOM 868 C CA . LEU A 1 112 ? 8.955 -6.254 -18.109 1.00 98.62 112 LEU A CA 1
ATOM 869 C C . LEU A 1 112 ? 8.999 -7.257 -19.267 1.00 98.62 112 LEU A C 1
ATOM 871 O O . LEU A 1 112 ? 9.878 -7.150 -20.115 1.00 98.62 112 LEU A O 1
ATOM 875 N N . ARG A 1 113 ? 8.031 -8.181 -19.344 1.00 98.75 113 ARG A N 1
ATOM 876 C CA . ARG A 1 113 ? 7.968 -9.165 -20.438 1.00 98.75 113 ARG A CA 1
ATOM 877 C C . ARG A 1 113 ? 7.808 -8.492 -21.798 1.00 98.75 113 ARG A C 1
ATOM 879 O O . ARG A 1 113 ? 8.471 -8.879 -22.755 1.00 98.75 113 ARG A O 1
ATOM 886 N N . ASP A 1 114 ? 6.973 -7.460 -21.886 1.00 98.62 114 ASP A N 1
ATOM 887 C CA . ASP A 1 114 ? 6.787 -6.710 -23.130 1.00 98.62 114 ASP A CA 1
ATOM 888 C C . ASP A 1 114 ? 8.084 -6.018 -23.576 1.00 98.62 114 ASP A C 1
ATOM 890 O O . ASP A 1 114 ? 8.409 -6.000 -24.766 1.00 98.62 114 ASP A O 1
ATOM 894 N N . LEU A 1 115 ? 8.845 -5.453 -22.633 1.00 98.50 115 LEU A N 1
ATOM 895 C CA . LEU A 1 115 ? 10.149 -4.848 -22.901 1.00 98.50 115 LEU A CA 1
ATOM 896 C C . LEU A 1 115 ? 11.206 -5.892 -23.267 1.00 98.50 115 LEU A C 1
ATOM 898 O O . LEU A 1 115 ? 11.987 -5.653 -24.185 1.00 98.50 115 LEU A O 1
ATOM 902 N N . GLU A 1 116 ? 11.216 -7.051 -22.612 1.00 98.69 116 GLU A N 1
ATOM 903 C CA . GLU A 1 116 ? 12.093 -8.176 -22.953 1.00 98.69 116 GLU A CA 1
ATOM 904 C C . GLU A 1 116 ? 11.841 -8.660 -24.385 1.00 98.69 116 GLU A C 1
ATOM 906 O O . GLU A 1 116 ? 12.793 -8.828 -25.148 1.00 98.69 116 GLU A O 1
ATOM 911 N N . HIS A 1 117 ? 10.574 -8.806 -24.788 1.00 98.75 117 HIS A N 1
ATOM 912 C CA . HIS A 1 117 ? 10.208 -9.162 -26.160 1.00 98.75 117 HIS A CA 1
ATOM 913 C C . HIS A 1 117 ? 10.676 -8.108 -27.170 1.00 98.75 117 HIS A C 1
ATOM 915 O O . HIS A 1 117 ? 11.361 -8.446 -28.133 1.00 98.75 117 HIS A O 1
ATOM 921 N N . LYS A 1 118 ? 10.402 -6.820 -26.919 1.00 98.50 118 LYS A N 1
ATOM 922 C CA . LYS A 1 118 ? 10.869 -5.726 -27.791 1.00 98.50 118 LYS A CA 1
ATOM 923 C C . LYS A 1 118 ? 12.393 -5.678 -27.892 1.00 98.50 118 LYS A C 1
ATOM 925 O O . LYS A 1 118 ? 12.928 -5.430 -28.967 1.00 98.50 118 LYS A O 1
ATOM 930 N N . ASN A 1 119 ? 13.100 -5.910 -26.789 1.00 98.50 119 ASN A N 1
ATOM 931 C CA . ASN A 1 119 ? 14.558 -5.929 -26.775 1.00 98.50 119 ASN A CA 1
ATOM 932 C C . ASN A 1 119 ? 15.107 -7.127 -27.566 1.00 98.50 119 ASN A C 1
ATOM 934 O O . ASN A 1 119 ? 16.051 -6.973 -28.341 1.00 98.50 119 ASN A O 1
ATOM 938 N N . ALA A 1 120 ? 14.485 -8.302 -27.449 1.00 98.56 120 ALA A N 1
ATOM 939 C CA . ALA A 1 120 ? 14.836 -9.464 -28.260 1.00 98.56 120 ALA A CA 1
ATOM 940 C C . ALA A 1 120 ? 14.628 -9.192 -29.763 1.00 98.56 120 ALA A C 1
ATOM 942 O O . ALA A 1 120 ? 15.529 -9.460 -30.561 1.00 98.56 120 ALA A O 1
ATOM 943 N N . ASP A 1 121 ? 13.502 -8.582 -30.140 1.00 98.50 121 ASP A N 1
ATOM 944 C CA . ASP A 1 121 ? 13.196 -8.211 -31.527 1.00 98.50 121 ASP A CA 1
ATOM 945 C C . ASP A 1 121 ? 14.186 -7.176 -32.080 1.00 98.50 121 ASP A C 1
ATOM 947 O O . ASP A 1 121 ? 14.710 -7.333 -33.186 1.00 98.50 121 ASP A O 1
ATOM 951 N N . LEU A 1 122 ? 14.497 -6.135 -31.302 1.00 98.50 122 LEU A N 1
ATOM 952 C CA . LEU A 1 122 ? 15.493 -5.127 -31.672 1.00 98.50 122 LEU A CA 1
ATOM 953 C C . LEU A 1 122 ? 16.887 -5.736 -31.805 1.00 98.50 122 LEU A C 1
ATOM 955 O O . LEU A 1 122 ? 17.607 -5.423 -32.753 1.00 98.50 122 LEU A O 1
ATOM 959 N N . THR A 1 123 ? 17.261 -6.635 -30.897 1.00 98.62 123 THR A N 1
ATOM 960 C CA . THR A 1 123 ? 18.532 -7.365 -30.961 1.00 98.62 123 THR A CA 1
ATOM 961 C C . THR A 1 123 ? 18.607 -8.215 -32.230 1.00 98.62 123 THR A C 1
ATOM 963 O O . THR A 1 123 ? 19.625 -8.211 -32.928 1.00 98.62 123 THR A O 1
ATOM 966 N N . PHE A 1 124 ? 17.525 -8.913 -32.579 1.00 98.69 124 PHE A N 1
ATOM 967 C CA . PHE A 1 124 ? 17.434 -9.688 -33.814 1.00 98.69 124 PHE A CA 1
ATOM 968 C C . PHE A 1 124 ? 17.564 -8.797 -35.058 1.00 98.69 124 PHE A C 1
ATOM 970 O O . PHE A 1 124 ? 18.367 -9.082 -35.951 1.00 98.69 124 PHE A O 1
ATOM 977 N N . LEU A 1 125 ? 16.827 -7.686 -35.097 1.00 98.62 125 LEU A N 1
ATOM 978 C CA . LEU A 1 125 ? 16.848 -6.741 -36.208 1.00 98.62 125 LEU A CA 1
ATOM 979 C C . LEU A 1 125 ? 18.222 -6.073 -36.370 1.00 98.62 125 LEU A C 1
ATOM 981 O O . LEU A 1 125 ? 18.728 -5.956 -37.486 1.00 98.62 125 LEU A O 1
ATOM 985 N N . ASN A 1 126 ? 18.864 -5.683 -35.268 1.00 98.50 126 ASN A N 1
ATOM 986 C CA . ASN A 1 126 ? 20.214 -5.126 -35.283 1.00 98.50 126 ASN A CA 1
ATOM 987 C C . ASN A 1 126 ? 21.213 -6.124 -35.883 1.00 98.50 126 ASN A C 1
ATOM 989 O O . ASN A 1 126 ? 21.936 -5.782 -36.818 1.00 98.50 126 ASN A O 1
ATOM 993 N N . ASN A 1 127 ? 21.179 -7.384 -35.437 1.00 98.62 127 ASN A N 1
ATOM 994 C CA . ASN A 1 127 ? 22.011 -8.440 -36.013 1.00 98.62 127 ASN A CA 1
ATOM 995 C C . ASN A 1 127 ? 21.768 -8.603 -37.522 1.00 98.62 127 ASN A C 1
ATOM 997 O O . ASN A 1 127 ? 22.723 -8.712 -38.296 1.00 98.62 127 ASN A O 1
ATOM 1001 N N . GLN A 1 128 ? 20.511 -8.561 -37.972 1.00 98.62 128 GLN A N 1
ATOM 1002 C CA . GLN A 1 128 ? 20.180 -8.611 -39.397 1.00 98.62 128 GLN A CA 1
ATOM 1003 C C . GLN A 1 128 ? 20.789 -7.430 -40.171 1.00 98.62 128 GLN A C 1
ATOM 1005 O O . GLN A 1 128 ? 21.393 -7.640 -41.228 1.00 98.62 128 GLN A O 1
ATOM 1010 N N . TYR A 1 129 ? 20.691 -6.205 -39.648 1.00 98.56 129 TYR A N 1
ATOM 1011 C CA . TYR A 1 129 ? 21.303 -5.030 -40.272 1.00 98.56 129 TYR A CA 1
ATOM 1012 C C . TYR A 1 129 ? 22.826 -5.114 -40.308 1.00 98.56 129 TYR A C 1
ATOM 1014 O O . TYR A 1 129 ? 23.421 -4.795 -41.337 1.00 98.56 129 TYR A O 1
ATOM 1022 N N . VAL A 1 130 ? 23.460 -5.626 -39.253 1.00 98.62 130 VAL A N 1
ATOM 1023 C CA . VAL A 1 130 ? 24.907 -5.880 -39.232 1.00 98.62 130 VAL A CA 1
ATOM 1024 C C . VAL A 1 130 ? 25.300 -6.872 -40.330 1.00 98.62 130 VAL A C 1
ATOM 1026 O O . VAL A 1 130 ? 26.269 -6.642 -41.059 1.00 98.62 130 VAL A O 1
ATOM 1029 N N . HIS A 1 131 ? 24.548 -7.962 -40.510 1.00 98.50 131 HIS A N 1
ATOM 1030 C CA . HIS A 1 131 ? 24.796 -8.908 -41.602 1.00 98.50 131 HIS A CA 1
ATOM 1031 C C . HIS A 1 131 ? 24.606 -8.270 -42.978 1.00 98.50 131 HIS A C 1
ATOM 1033 O O . HIS A 1 131 ? 25.425 -8.499 -43.875 1.00 98.50 131 HIS A O 1
ATOM 1039 N N . LYS A 1 132 ? 23.564 -7.449 -43.145 1.00 98.56 132 LYS A N 1
ATOM 1040 C CA . LYS A 1 132 ? 23.293 -6.766 -44.410 1.00 98.56 132 LYS A CA 1
ATOM 1041 C C . LYS A 1 132 ? 24.371 -5.739 -44.747 1.00 98.56 132 LYS A C 1
ATOM 1043 O O . LYS A 1 132 ? 24.819 -5.704 -45.891 1.00 98.56 132 LYS A O 1
ATOM 1048 N N . ALA A 1 133 ? 24.840 -4.971 -43.767 1.00 98.31 133 ALA A N 1
ATOM 1049 C CA . ALA A 1 133 ? 25.955 -4.043 -43.929 1.00 98.31 133 ALA A CA 1
ATOM 1050 C C . ALA A 1 133 ? 27.220 -4.785 -44.387 1.00 98.31 133 ALA A C 1
ATOM 1052 O O . ALA A 1 133 ? 27.777 -4.460 -45.432 1.00 98.31 133 ALA A O 1
ATOM 1053 N N . LYS A 1 134 ? 27.592 -5.881 -43.710 1.00 98.44 134 LYS A N 1
ATOM 1054 C CA . LYS A 1 134 ? 28.731 -6.733 -44.108 1.00 98.44 134 LYS A CA 1
ATOM 1055 C C . LYS A 1 134 ? 28.583 -7.348 -45.502 1.00 98.44 134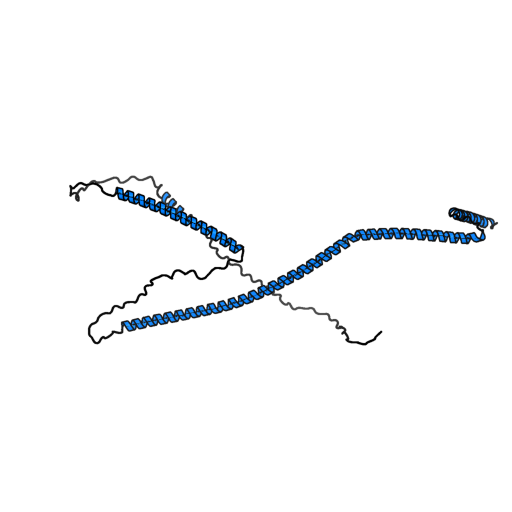 LYS A C 1
ATOM 1057 O O . LYS A 1 134 ? 29.584 -7.666 -46.145 1.00 98.44 134 LYS A O 1
ATOM 1062 N N . GLN A 1 135 ? 27.358 -7.614 -45.954 1.00 98.38 135 GLN A N 1
ATOM 1063 C CA . GLN A 1 135 ? 27.104 -8.072 -47.320 1.00 98.38 135 GLN A CA 1
ATOM 1064 C C . GLN A 1 135 ? 27.368 -6.942 -48.323 1.00 98.38 135 GLN A C 1
ATOM 1066 O O . GLN A 1 135 ? 28.114 -7.143 -49.276 1.00 98.38 135 GLN A O 1
ATOM 1071 N N . LEU A 1 136 ? 26.801 -5.757 -48.089 1.00 98.12 136 LEU A N 1
ATOM 1072 C CA . LEU A 1 136 ? 26.970 -4.600 -48.969 1.00 98.12 136 LEU A CA 1
ATOM 1073 C C . LEU A 1 136 ? 28.427 -4.128 -49.031 1.00 98.12 136 LEU A C 1
ATOM 1075 O O . LEU A 1 136 ? 28.907 -3.777 -50.105 1.00 98.12 136 LEU A O 1
ATOM 1079 N N . GLU A 1 137 ? 29.157 -4.181 -47.917 1.00 98.00 137 GLU A N 1
ATOM 1080 C CA . GLU A 1 137 ? 30.595 -3.903 -47.883 1.00 98.00 137 GLU A CA 1
ATOM 1081 C C . GLU A 1 137 ? 31.385 -4.861 -48.780 1.00 98.00 137 GLU A C 1
ATOM 1083 O O . GLU A 1 137 ? 32.277 -4.422 -49.505 1.00 98.00 137 GLU A O 1
ATOM 1088 N N . ARG A 1 138 ? 31.048 -6.159 -48.768 1.00 98.19 138 ARG A N 1
ATOM 1089 C CA . ARG A 1 138 ? 31.665 -7.155 -49.657 1.00 98.19 138 ARG A CA 1
ATOM 1090 C C . ARG A 1 138 ? 31.334 -6.879 -51.119 1.00 98.19 138 ARG A C 1
ATOM 1092 O O . ARG A 1 138 ? 32.249 -6.718 -51.915 1.00 98.19 138 ARG A O 1
ATOM 1099 N N . GLU A 1 139 ? 30.058 -6.690 -51.447 1.00 98.00 139 GLU A N 1
ATOM 1100 C CA . GLU A 1 139 ? 29.634 -6.353 -52.813 1.00 98.00 139 GLU A CA 1
ATOM 1101 C C . GLU A 1 139 ? 30.286 -5.054 -53.320 1.00 98.00 139 GLU A C 1
ATOM 1103 O O . GLU A 1 139 ? 30.621 -4.939 -54.498 1.00 98.00 139 GLU A O 1
ATOM 1108 N N . SER A 1 140 ? 30.480 -4.063 -52.445 1.00 97.69 140 SER A N 1
ATOM 1109 C CA . SER A 1 140 ? 31.167 -2.812 -52.775 1.00 97.69 140 SER A CA 1
ATOM 1110 C C . SER A 1 140 ? 32.654 -3.031 -53.060 1.00 97.69 140 SER A C 1
ATOM 1112 O O . SER A 1 140 ? 33.189 -2.426 -53.994 1.00 97.69 140 SER A O 1
ATOM 1114 N N . ARG A 1 141 ? 33.328 -3.892 -52.286 1.00 97.81 141 ARG A N 1
ATOM 1115 C CA . ARG A 1 141 ? 34.726 -4.276 -52.535 1.00 97.81 141 ARG A CA 1
ATOM 1116 C C . ARG A 1 141 ? 34.852 -5.018 -53.864 1.00 97.81 141 ARG A C 1
ATOM 1118 O O . ARG A 1 141 ? 35.623 -4.573 -54.707 1.00 97.81 141 ARG A O 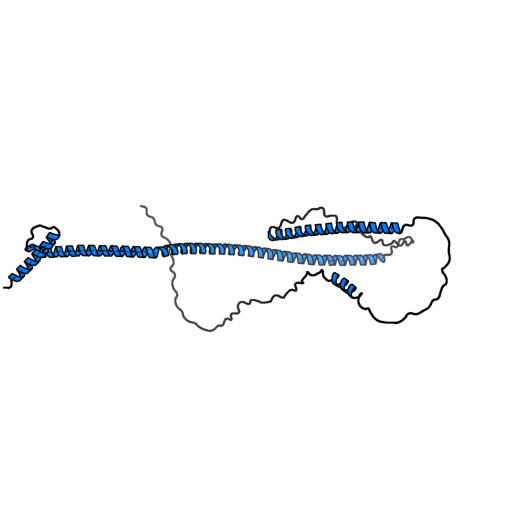1
ATOM 1125 N N . ASP A 1 142 ? 34.012 -6.020 -54.114 1.00 97.81 142 ASP A N 1
ATOM 1126 C CA . ASP A 1 142 ? 34.030 -6.814 -55.352 1.00 97.81 142 ASP A CA 1
ATOM 1127 C C . ASP A 1 142 ? 33.787 -5.948 -56.601 1.00 97.81 142 ASP A C 1
ATOM 1129 O O . ASP A 1 142 ? 34.466 -6.084 -57.624 1.00 97.81 142 ASP A O 1
ATOM 1133 N N . LYS A 1 143 ? 32.841 -4.999 -56.527 1.00 96.94 143 LYS A N 1
ATOM 1134 C CA . LYS A 1 143 ? 32.603 -4.017 -57.600 1.00 96.94 143 LYS A CA 1
ATOM 1135 C C . LYS A 1 143 ? 33.818 -3.119 -57.813 1.00 96.94 143 LYS A C 1
ATOM 1137 O O . LYS A 1 143 ? 34.187 -2.871 -58.959 1.00 96.94 143 LYS A O 1
ATOM 1142 N N . SER A 1 144 ? 34.450 -2.653 -56.736 1.00 97.19 144 SER A N 1
ATOM 1143 C CA . SER A 1 144 ? 35.655 -1.818 -56.810 1.00 97.19 144 SER A CA 1
ATOM 1144 C C . SER A 1 144 ? 36.823 -2.577 -57.448 1.00 97.19 144 SER A C 1
ATOM 1146 O O . SER A 1 144 ? 37.481 -2.044 -58.339 1.00 97.19 144 SER A O 1
ATOM 1148 N N . GLU A 1 145 ? 37.032 -3.842 -57.076 1.00 96.44 145 GLU A N 1
ATOM 1149 C CA . GLU A 1 145 ? 38.029 -4.724 -57.694 1.00 96.44 145 GLU A CA 1
ATOM 1150 C C . GLU A 1 145 ? 37.734 -4.970 -59.177 1.00 96.44 145 GLU A C 1
ATOM 1152 O O . GLU A 1 145 ? 38.626 -4.857 -60.018 1.00 96.44 145 GLU A O 1
ATOM 1157 N N . THR A 1 146 ? 36.471 -5.224 -59.526 1.00 96.31 146 THR A N 1
ATOM 1158 C CA . THR A 1 146 ? 36.044 -5.396 -60.922 1.00 96.31 146 THR A CA 1
ATOM 1159 C C . THR A 1 146 ? 36.313 -4.132 -61.744 1.00 96.31 146 THR A C 1
ATOM 1161 O O . THR A 1 146 ? 36.811 -4.218 -62.867 1.00 96.31 146 THR A O 1
ATOM 1164 N N . ILE A 1 147 ? 36.034 -2.946 -61.189 1.00 94.31 147 ILE A N 1
ATOM 1165 C CA . ILE A 1 147 ? 36.337 -1.661 -61.833 1.00 94.31 147 ILE A CA 1
ATOM 1166 C C . ILE A 1 147 ? 37.843 -1.520 -62.063 1.00 94.31 147 ILE A C 1
ATOM 1168 O O . ILE A 1 147 ? 38.241 -1.155 -63.167 1.00 94.31 147 ILE A O 1
ATOM 1172 N N . LEU A 1 148 ? 38.679 -1.836 -61.070 1.00 93.75 148 LEU A N 1
ATOM 1173 C CA . LEU A 1 148 ? 40.137 -1.778 -61.212 1.00 93.75 148 LEU A CA 1
ATOM 1174 C C . LEU A 1 148 ? 40.640 -2.725 -62.309 1.00 93.75 148 LEU A C 1
ATOM 1176 O O . LEU A 1 148 ? 41.400 -2.297 -63.175 1.00 93.75 148 LEU A O 1
ATOM 1180 N N . GLN A 1 149 ? 40.156 -3.970 -62.342 1.00 93.06 149 GLN A N 1
ATOM 1181 C CA . GLN A 1 149 ? 40.508 -4.936 -63.389 1.00 93.06 149 GLN A CA 1
ATOM 1182 C C . GLN A 1 149 ? 40.074 -4.468 -64.784 1.00 93.06 149 GLN A C 1
ATOM 1184 O O . GLN A 1 149 ? 40.795 -4.652 -65.764 1.00 93.06 149 GLN A O 1
ATOM 1189 N N . LEU A 1 150 ? 38.883 -3.873 -64.906 1.00 91.12 150 LEU A N 1
ATOM 1190 C CA . LEU A 1 150 ? 38.401 -3.327 -66.175 1.00 91.12 150 LEU A CA 1
ATOM 1191 C C . LEU A 1 150 ? 39.204 -2.100 -66.604 1.00 91.12 150 LEU A C 1
ATOM 1193 O O . LEU A 1 150 ? 39.510 -1.973 -67.787 1.00 91.12 150 LEU A O 1
ATOM 1197 N N . GLN A 1 151 ? 39.574 -1.224 -65.669 1.00 87.25 151 GLN A N 1
ATOM 1198 C CA . GLN A 1 151 ? 40.460 -0.096 -65.942 1.00 87.25 151 GLN A CA 1
ATOM 1199 C C . GLN A 1 151 ? 41.825 -0.589 -66.422 1.00 87.25 151 GLN A C 1
ATOM 1201 O O . GLN A 1 151 ? 42.294 -0.118 -67.452 1.00 87.25 151 GLN A O 1
ATOM 1206 N N . GLU A 1 152 ? 42.422 -1.578 -65.754 1.00 85.75 152 GLU A N 1
ATOM 1207 C CA . GLU A 1 152 ? 43.681 -2.202 -66.171 1.00 85.75 152 GLU A CA 1
ATOM 1208 C C . GLU A 1 152 ? 43.583 -2.769 -67.594 1.00 85.75 152 GLU A C 1
ATOM 1210 O O . GLU A 1 152 ? 44.374 -2.398 -68.464 1.00 85.75 152 GLU A O 1
ATOM 1215 N N . LYS A 1 153 ? 42.554 -3.577 -67.879 1.00 83.75 153 LYS A N 1
ATOM 1216 C CA . LYS A 1 153 ? 42.293 -4.110 -69.228 1.00 83.75 153 LYS A CA 1
ATOM 1217 C C . LYS A 1 153 ? 42.058 -3.001 -70.260 1.00 83.75 153 LYS A C 1
ATOM 1219 O O . LYS A 1 153 ? 42.479 -3.141 -71.405 1.00 83.75 153 LYS A O 1
ATOM 1224 N N . ASN A 1 154 ? 41.425 -1.893 -69.873 1.00 77.81 154 ASN A N 1
ATOM 1225 C CA . ASN A 1 154 ? 41.200 -0.739 -70.743 1.00 77.81 154 ASN A CA 1
ATOM 1226 C C . ASN A 1 154 ? 42.493 0.047 -71.027 1.00 77.81 154 ASN A C 1
ATOM 1228 O O . ASN A 1 154 ? 42.712 0.426 -72.172 1.00 77.81 154 ASN A O 1
ATOM 1232 N N . PHE A 1 155 ? 43.397 0.206 -70.050 1.00 70.94 155 PHE A N 1
ATOM 1233 C CA . PHE A 1 155 ? 44.732 0.788 -70.273 1.00 70.94 155 PHE A CA 1
ATOM 1234 C C . PHE A 1 155 ? 45.556 -0.010 -71.296 1.00 70.94 155 PHE A C 1
ATOM 1236 O O . PHE A 1 155 ? 46.391 0.560 -71.996 1.00 70.94 155 PHE A O 1
ATOM 1243 N N . HIS A 1 156 ? 45.298 -1.316 -71.407 1.00 61.72 156 HIS A N 1
ATOM 1244 C CA . HIS A 1 156 ? 45.945 -2.208 -72.370 1.00 61.72 156 HIS A CA 1
ATOM 1245 C C . HIS A 1 156 ? 45.200 -2.275 -73.717 1.00 61.72 156 HIS A C 1
ATOM 1247 O O . HIS A 1 156 ? 45.768 -2.717 -74.718 1.00 61.72 156 HIS A O 1
ATOM 1253 N N . ALA A 1 157 ? 43.948 -1.807 -73.779 1.00 60.38 157 ALA A N 1
ATOM 1254 C CA . ALA A 1 157 ? 43.172 -1.711 -75.008 1.00 60.38 157 ALA A CA 1
ATOM 1255 C C . ALA A 1 157 ? 43.644 -0.500 -75.830 1.00 60.38 157 ALA A C 1
ATOM 1257 O O . ALA A 1 157 ? 43.095 0.598 -75.765 1.00 60.38 157 ALA A O 1
ATOM 1258 N N . VAL A 1 158 ? 44.692 -0.704 -76.632 1.00 52.75 158 VAL A N 1
ATOM 1259 C CA . VAL A 1 158 ? 45.148 0.266 -77.634 1.00 52.75 158 VAL A CA 1
ATOM 1260 C C . VAL A 1 158 ? 44.021 0.497 -78.642 1.00 52.75 158 VAL A C 1
ATOM 1262 O O . VAL A 1 158 ? 43.746 -0.353 -79.494 1.00 52.75 158 VAL A O 1
ATOM 1265 N N . VAL A 1 159 ? 43.377 1.665 -78.565 1.00 54.28 159 VAL A N 1
ATOM 1266 C CA . VAL A 1 159 ? 42.469 2.160 -79.605 1.00 54.28 159 VAL A CA 1
ATOM 1267 C C . VAL A 1 159 ? 43.300 2.382 -80.867 1.00 54.28 159 VAL A C 1
ATOM 1269 O O . VAL A 1 159 ? 43.947 3.416 -81.042 1.00 54.28 159 VAL A O 1
ATOM 1272 N N . HIS A 1 160 ? 43.313 1.390 -81.753 1.00 49.41 160 HIS A N 1
ATOM 1273 C CA . HIS A 1 160 ? 43.814 1.559 -83.106 1.00 49.41 160 HIS A CA 1
ATOM 1274 C C . HIS A 1 160 ? 42.789 2.400 -83.861 1.00 49.41 160 HIS A C 1
ATOM 1276 O O . HIS A 1 160 ? 41.851 1.880 -84.459 1.00 49.41 160 HIS A O 1
ATOM 1282 N N . THR A 1 161 ? 42.939 3.723 -83.815 1.00 55.62 161 THR A N 1
ATOM 1283 C CA . THR A 1 161 ? 42.300 4.565 -84.820 1.00 55.62 161 THR A CA 1
ATOM 1284 C C . THR A 1 161 ? 42.941 4.229 -86.173 1.00 55.62 161 THR A C 1
ATOM 1286 O O . THR A 1 161 ? 44.174 4.260 -86.287 1.00 55.62 161 THR A O 1
ATOM 1289 N N . PRO A 1 162 ? 42.159 3.883 -87.213 1.00 48.97 162 PRO A N 1
ATOM 1290 C CA . PRO A 1 162 ? 42.680 3.685 -88.559 1.00 48.97 162 PRO A CA 1
ATOM 1291 C C . PRO A 1 162 ? 43.037 5.063 -89.130 1.00 48.97 162 PRO A C 1
ATOM 1293 O O . PRO A 1 162 ? 42.258 5.695 -89.832 1.00 48.97 162 PRO A O 1
ATOM 1296 N N . GLY A 1 163 ? 44.178 5.603 -88.702 1.00 54.88 163 GLY A N 1
ATOM 1297 C CA . GLY A 1 163 ? 44.524 6.999 -88.963 1.00 54.88 163 GLY A CA 1
ATOM 1298 C C . GLY A 1 163 ? 45.747 7.529 -88.214 1.00 54.88 163 GLY A C 1
ATOM 1299 O O . GLY A 1 163 ? 45.768 8.699 -87.859 1.00 54.88 163 GLY A O 1
ATOM 1300 N N . GLY A 1 164 ? 46.750 6.689 -87.937 1.00 56.78 164 GLY A N 1
ATOM 1301 C CA . GLY A 1 164 ? 48.181 7.048 -87.942 1.00 56.78 164 GLY A CA 1
ATOM 1302 C C . GLY A 1 164 ? 48.715 8.251 -87.144 1.00 56.78 164 GLY A C 1
ATOM 1303 O O . GLY A 1 164 ? 49.863 8.627 -87.363 1.00 56.78 164 GLY A O 1
ATOM 1304 N N . ARG A 1 165 ? 47.970 8.877 -86.227 1.00 54.19 165 ARG A N 1
ATOM 1305 C CA . ARG A 1 165 ? 48.498 9.948 -85.361 1.00 54.19 165 ARG A CA 1
ATOM 1306 C C . ARG A 1 165 ? 48.121 9.683 -83.909 1.00 54.19 165 ARG A C 1
ATOM 1308 O O . ARG A 1 165 ? 47.010 9.977 -83.478 1.00 54.19 165 ARG A O 1
ATOM 1315 N N . LYS A 1 166 ? 49.078 9.128 -83.157 1.00 53.38 166 LYS A N 1
ATOM 1316 C CA . LYS A 1 166 ? 48.993 8.895 -81.709 1.00 53.38 166 LYS A CA 1
ATOM 1317 C C . LYS A 1 166 ? 48.864 10.235 -80.975 1.00 53.38 166 LYS A C 1
ATOM 1319 O O . LYS A 1 166 ? 49.866 10.856 -80.637 1.00 53.38 166 LYS A O 1
ATOM 1324 N N . LYS A 1 167 ? 47.638 10.692 -80.725 1.00 54.06 167 LYS A N 1
ATOM 1325 C CA . LYS A 1 167 ? 47.381 11.688 -79.682 1.00 54.06 167 LYS A CA 1
ATOM 1326 C C . LYS A 1 167 ? 47.132 10.924 -78.388 1.00 54.06 167 LYS A C 1
ATOM 1328 O O . LYS A 1 167 ? 46.129 10.229 -78.274 1.00 54.06 167 LYS A O 1
ATOM 1333 N N . SER A 1 168 ? 48.076 11.017 -77.452 1.00 47.34 168 SER A N 1
ATOM 1334 C CA . SER A 1 168 ? 47.878 10.557 -76.077 1.00 47.34 168 SER A CA 1
ATOM 1335 C C . SER A 1 168 ? 46.765 11.405 -75.470 1.00 47.34 168 SER A C 1
ATOM 1337 O O . SER A 1 168 ? 46.960 12.596 -75.231 1.00 47.34 168 SER A O 1
ATOM 1339 N N . ILE A 1 169 ? 45.570 10.832 -75.333 1.00 57.06 169 ILE A N 1
ATOM 1340 C CA . ILE A 1 169 ? 44.454 11.482 -74.649 1.00 57.06 169 ILE A CA 1
ATOM 1341 C C . ILE A 1 169 ? 44.753 11.335 -73.152 1.00 57.06 169 ILE A C 1
ATOM 1343 O O . ILE A 1 169 ? 44.800 10.203 -72.668 1.00 57.06 169 ILE A O 1
ATOM 1347 N N . PRO A 1 170 ? 45.003 12.427 -72.408 1.00 54.66 170 PRO A N 1
ATOM 1348 C CA . PRO A 1 170 ? 45.262 12.328 -70.981 1.00 54.66 170 PRO A CA 1
ATOM 1349 C C . PRO A 1 170 ? 44.015 11.764 -70.299 1.00 54.66 170 PRO A C 1
ATOM 1351 O O . PRO A 1 170 ? 42.917 12.291 -70.492 1.00 54.66 170 PRO A O 1
ATOM 1354 N N . PHE A 1 171 ? 44.176 10.711 -69.496 1.00 55.38 171 PHE A N 1
ATOM 1355 C CA . PHE A 1 171 ? 43.119 10.203 -68.624 1.00 55.38 171 PHE A CA 1
ATOM 1356 C C . PHE A 1 171 ? 42.740 11.296 -67.620 1.00 55.38 171 PHE A C 1
ATOM 1358 O O . PHE A 1 171 ? 43.342 11.434 -66.554 1.00 55.38 171 PHE A O 1
ATOM 1365 N N . ARG A 1 172 ? 41.743 12.111 -67.968 1.00 55.50 172 ARG A N 1
ATOM 1366 C CA . ARG A 1 172 ? 41.155 13.082 -67.052 1.00 55.50 172 ARG A CA 1
ATOM 1367 C C . ARG A 1 172 ? 40.318 12.293 -66.052 1.00 55.50 172 ARG A C 1
ATOM 1369 O O . ARG A 1 172 ? 39.174 11.954 -66.332 1.00 55.50 172 ARG A O 1
ATOM 1376 N N . ARG A 1 173 ? 40.908 11.960 -64.899 1.00 57.09 173 ARG A N 1
ATOM 1377 C CA . ARG A 1 173 ? 40.145 11.493 -63.735 1.00 57.09 173 ARG A CA 1
ATOM 1378 C C . ARG A 1 173 ? 39.110 12.573 -63.433 1.00 57.09 173 ARG A C 1
ATOM 1380 O O . ARG A 1 173 ? 39.477 13.691 -63.080 1.00 57.09 173 ARG A O 1
ATOM 1387 N N . GLN A 1 174 ? 37.843 12.256 -63.652 1.00 51.09 174 GLN A N 1
ATOM 1388 C CA . GLN A 1 174 ? 36.727 13.117 -63.301 1.00 51.09 174 GLN A CA 1
ATOM 1389 C C . GLN A 1 174 ? 36.725 13.216 -61.769 1.00 51.09 174 GLN A C 1
ATOM 1391 O O . GLN A 1 174 ? 36.448 12.232 -61.087 1.00 51.09 174 GLN A O 1
ATOM 1396 N N . ARG A 1 175 ? 37.168 14.353 -61.223 1.00 58.19 175 ARG A N 1
ATOM 1397 C CA . ARG A 1 175 ? 37.009 14.656 -59.799 1.00 58.19 175 ARG A CA 1
ATOM 1398 C C . ARG A 1 175 ? 35.628 15.279 -59.632 1.00 58.19 175 ARG A C 1
ATOM 1400 O O . ARG A 1 175 ? 35.286 16.192 -60.376 1.00 58.19 175 ARG A O 1
ATOM 1407 N N . MET A 1 176 ? 34.836 14.715 -58.726 1.00 47.66 176 MET A N 1
ATOM 1408 C CA . MET A 1 176 ? 33.642 15.374 -58.209 1.00 47.66 176 MET A CA 1
ATOM 1409 C C . MET A 1 176 ? 34.135 16.457 -57.257 1.00 47.66 176 MET A C 1
ATOM 1411 O O . MET A 1 176 ? 34.620 16.131 -56.173 1.00 47.66 176 MET A O 1
ATOM 1415 N N . ASP A 1 177 ? 34.078 17.710 -57.694 1.00 63.06 177 ASP A N 1
ATOM 1416 C CA . ASP A 1 177 ? 34.211 18.840 -56.783 1.00 63.06 177 ASP A CA 1
ATOM 1417 C C . ASP A 1 177 ? 32.899 18.915 -55.982 1.00 63.06 177 ASP A C 1
ATOM 1419 O O . ASP A 1 177 ? 31.804 18.880 -56.545 1.00 63.06 177 ASP A O 1
ATOM 1423 N N . ILE A 1 178 ? 33.010 18.862 -54.653 1.00 61.81 178 ILE A N 1
ATOM 1424 C CA . ILE A 1 178 ? 31.877 19.017 -53.738 1.00 61.81 178 ILE A CA 1
ATOM 1425 C C . ILE A 1 178 ? 31.766 20.514 -53.476 1.00 61.81 178 ILE A C 1
ATOM 1427 O O . ILE A 1 178 ? 32.584 21.072 -52.751 1.00 61.81 178 ILE A O 1
ATOM 1431 N N . ASP A 1 179 ? 30.774 21.158 -54.083 1.00 63.62 179 ASP A N 1
ATOM 1432 C CA . ASP A 1 179 ? 30.625 22.615 -54.012 1.00 63.62 179 ASP A CA 1
ATOM 1433 C C . ASP A 1 179 ? 30.082 23.109 -52.653 1.00 63.62 179 ASP A C 1
ATOM 1435 O O . ASP A 1 179 ? 30.110 24.310 -52.387 1.00 63.62 179 ASP A O 1
ATOM 1439 N N . GLN A 1 180 ? 29.600 22.216 -51.771 1.00 65.00 180 GLN A N 1
ATOM 1440 C CA . GLN A 1 180 ? 29.037 22.601 -50.472 1.00 65.00 180 GLN A CA 1
ATOM 1441 C C . GLN A 1 180 ? 29.031 21.439 -49.460 1.00 65.00 180 GLN A C 1
ATOM 1443 O O . GLN A 1 180 ? 28.492 20.366 -49.740 1.00 65.00 180 GLN A O 1
ATOM 1448 N N . GLU A 1 181 ? 29.605 21.649 -48.269 1.00 70.19 181 GLU A N 1
ATOM 1449 C CA . GLU A 1 181 ? 29.302 20.807 -47.103 1.00 70.19 181 GLU A CA 1
ATOM 1450 C C . GLU A 1 181 ? 27.828 21.002 -46.730 1.00 70.19 181 GLU A C 1
ATOM 1452 O O . GLU A 1 181 ? 27.313 22.106 -46.877 1.00 70.19 181 GLU A O 1
ATOM 1457 N N . VAL A 1 182 ? 27.172 19.904 -46.338 1.00 60.53 182 VAL A N 1
ATOM 1458 C CA . VAL A 1 182 ? 25.733 19.723 -46.050 1.00 60.53 182 VAL A CA 1
ATOM 1459 C C . VAL A 1 182 ? 24.934 21.037 -45.927 1.00 60.53 182 VAL A C 1
ATOM 1461 O O . VAL A 1 182 ? 25.281 21.873 -45.091 1.00 60.53 182 VAL A O 1
ATOM 1464 N N . PRO A 1 183 ? 23.844 21.225 -46.702 1.00 66.75 183 PRO A N 1
ATOM 1465 C CA . PRO A 1 183 ? 23.062 22.459 -46.665 1.00 66.75 183 PRO A CA 1
ATOM 1466 C C . PRO A 1 183 ? 22.616 22.793 -45.233 1.00 66.75 183 PRO A C 1
ATOM 1468 O O . PRO A 1 183 ? 22.328 21.871 -44.460 1.00 66.75 183 PRO A O 1
ATOM 1471 N N . PRO A 1 184 ? 22.564 24.088 -44.865 1.00 66.31 184 PRO A N 1
ATOM 1472 C CA . PRO A 1 184 ? 22.147 24.503 -43.535 1.00 66.31 184 PRO A CA 1
ATOM 1473 C C . PRO A 1 184 ? 20.776 23.901 -43.244 1.00 66.31 184 PRO A C 1
ATOM 1475 O O . PRO A 1 184 ? 19.853 24.004 -44.047 1.00 66.31 184 PRO A O 1
ATOM 1478 N N . ASN A 1 185 ? 20.690 23.201 -42.118 1.00 66.62 185 ASN A N 1
ATOM 1479 C CA . ASN A 1 185 ? 19.485 22.518 -41.690 1.00 66.62 185 ASN A CA 1
ATOM 1480 C C . ASN A 1 185 ? 18.352 23.548 -41.548 1.00 66.62 185 ASN A C 1
ATOM 1482 O O . ASN A 1 185 ? 18.352 24.332 -40.597 1.00 66.62 185 ASN A O 1
ATOM 1486 N N . ASP A 1 186 ? 17.403 23.551 -42.484 1.00 57.81 186 ASP A N 1
ATOM 1487 C CA . ASP A 1 186 ? 16.193 24.374 -42.443 1.00 57.81 186 ASP A CA 1
ATOM 1488 C C . ASP A 1 186 ? 15.247 23.844 -41.357 1.00 57.81 186 ASP A C 1
ATOM 1490 O O . ASP A 1 186 ? 14.220 23.253 -41.662 1.00 57.81 186 ASP A O 1
ATOM 1494 N N . GLY A 1 187 ? 15.626 24.008 -40.084 1.00 58.56 187 GLY A N 1
ATOM 1495 C CA . GLY A 1 187 ? 14.775 24.129 -38.891 1.00 58.56 187 GLY A CA 1
ATOM 1496 C C . GLY A 1 187 ? 13.640 23.125 -38.637 1.00 58.56 187 GLY A C 1
ATOM 1497 O O . GLY A 1 187 ? 12.871 23.328 -37.696 1.00 58.56 187 GLY A O 1
ATOM 1498 N N . ILE A 1 188 ? 13.482 22.065 -39.426 1.00 59.41 188 ILE A N 1
ATOM 1499 C CA . ILE A 1 188 ? 12.334 21.166 -39.350 1.00 59.41 188 ILE A CA 1
ATOM 1500 C C . ILE A 1 188 ? 12.789 19.835 -38.765 1.00 59.41 188 ILE A C 1
ATOM 1502 O O . ILE A 1 188 ? 13.304 18.960 -39.453 1.00 59.41 188 ILE A O 1
ATOM 1506 N N . GLY A 1 189 ? 12.484 19.680 -37.477 1.00 54.81 189 GLY A N 1
ATOM 1507 C CA . GLY A 1 189 ? 12.191 18.376 -36.897 1.00 54.81 189 GLY A CA 1
ATOM 1508 C C . GLY A 1 189 ? 13.220 17.878 -35.900 1.00 54.81 189 GLY A C 1
ATOM 1509 O O . GLY A 1 189 ? 14.011 17.014 -36.228 1.00 54.81 189 GLY A O 1
ATOM 1510 N N . PHE A 1 190 ? 13.163 18.394 -34.674 1.00 53.50 190 PHE A N 1
ATOM 1511 C CA . PHE A 1 190 ? 12.970 17.595 -33.457 1.00 53.50 190 PHE A CA 1
ATOM 1512 C C . PHE A 1 190 ? 12.779 18.586 -32.303 1.00 53.50 190 PHE A C 1
ATOM 1514 O O . PHE A 1 190 ? 13.738 19.084 -31.721 1.00 53.50 190 PHE A O 1
ATOM 1521 N N . ARG A 1 191 ? 11.523 18.930 -31.987 1.00 60.03 191 ARG A N 1
ATOM 1522 C CA . ARG A 1 191 ? 11.234 19.536 -30.683 1.00 60.03 191 ARG A CA 1
ATOM 1523 C C . ARG A 1 191 ? 11.271 18.399 -29.676 1.00 60.03 191 ARG A C 1
ATOM 1525 O O . ARG A 1 191 ? 10.372 17.561 -29.680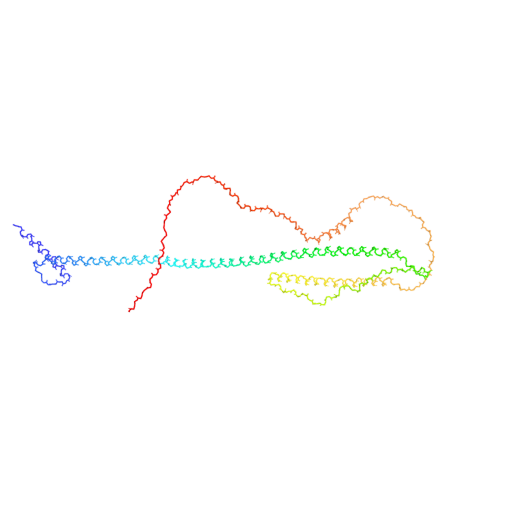 1.00 60.03 191 ARG A O 1
ATOM 1532 N N . VAL A 1 192 ? 12.334 18.343 -28.882 1.00 66.69 192 VAL A N 1
ATOM 1533 C CA . VAL A 1 192 ? 12.406 17.437 -27.736 1.00 66.69 192 VAL A CA 1
ATOM 1534 C C . VAL A 1 192 ? 11.239 17.808 -26.811 1.00 66.69 192 VAL A C 1
ATOM 1536 O O . VAL A 1 192 ? 11.105 18.989 -26.475 1.00 66.69 192 VAL A O 1
ATOM 1539 N N . PRO A 1 193 ? 10.330 16.872 -26.485 1.00 67.44 193 PRO A N 1
ATOM 1540 C CA . PRO A 1 193 ? 9.252 17.156 -25.548 1.00 67.44 193 PRO A CA 1
ATOM 1541 C C . PRO A 1 193 ? 9.843 17.552 -24.186 1.00 67.44 193 PRO A C 1
ATOM 1543 O O . PRO A 1 193 ? 10.915 17.057 -23.828 1.00 67.44 193 PRO A O 1
ATOM 1546 N N . PRO A 1 194 ? 9.186 18.461 -23.445 1.00 68.12 194 PRO A N 1
ATOM 1547 C CA . PRO A 1 194 ? 9.657 18.853 -22.124 1.00 68.12 194 PRO A CA 1
ATOM 1548 C C . PRO A 1 194 ? 9.726 17.620 -21.207 1.00 68.12 194 PRO A C 1
ATOM 1550 O O . PRO A 1 194 ? 8.872 16.740 -21.322 1.00 68.12 194 PRO A O 1
ATOM 1553 N N . PRO A 1 195 ? 10.744 17.521 -20.338 1.00 68.81 195 PRO A N 1
ATOM 1554 C CA . PRO A 1 195 ? 10.895 16.379 -19.446 1.00 68.81 195 PRO A CA 1
ATOM 1555 C C . PRO A 1 195 ? 9.757 16.335 -18.418 1.00 68.81 195 PRO A C 1
ATOM 1557 O O . PRO A 1 195 ? 9.450 17.344 -17.786 1.00 68.81 195 PRO A O 1
ATOM 1560 N N . ASP A 1 196 ? 9.162 15.155 -18.231 1.00 73.38 196 ASP A N 1
ATOM 1561 C CA . ASP A 1 196 ? 8.071 14.933 -17.268 1.00 73.38 196 ASP A CA 1
ATOM 1562 C C . ASP A 1 196 ? 8.564 14.846 -15.805 1.00 73.38 196 ASP A C 1
ATOM 1564 O O . ASP A 1 196 ? 7.771 14.950 -14.869 1.00 73.38 196 ASP A O 1
ATOM 1568 N N . ASP A 1 197 ? 9.870 14.644 -15.595 1.00 80.19 197 ASP A N 1
ATOM 1569 C CA . ASP A 1 197 ? 10.494 14.452 -14.281 1.00 80.19 197 ASP A CA 1
ATOM 1570 C C . ASP A 1 197 ? 11.042 15.783 -13.711 1.00 80.19 197 ASP A C 1
ATOM 1572 O O . ASP A 1 197 ? 11.927 16.389 -14.331 1.00 80.19 197 ASP A O 1
ATOM 1576 N N . PRO A 1 198 ? 10.583 16.224 -12.519 1.00 81.38 198 PRO A N 1
ATOM 1577 C CA . PRO A 1 198 ? 11.068 17.432 -11.848 1.00 81.38 198 PRO A CA 1
ATOM 1578 C C . PRO A 1 198 ? 12.591 17.495 -11.678 1.00 81.38 198 PRO A C 1
ATOM 1580 O O . PRO A 1 198 ? 13.177 18.564 -11.815 1.00 81.38 198 PRO A O 1
ATOM 1583 N N . TYR A 1 199 ? 13.251 16.360 -11.428 1.00 84.19 199 TYR A N 1
ATOM 1584 C CA . TYR A 1 199 ? 14.704 16.326 -11.237 1.00 84.19 199 TYR A CA 1
ATOM 1585 C C . TYR A 1 199 ? 15.468 16.633 -12.534 1.00 84.19 199 TYR A C 1
ATOM 1587 O O . TYR A 1 199 ? 16.505 17.298 -12.524 1.00 84.19 199 TYR A O 1
ATOM 1595 N N . VAL A 1 200 ? 14.935 16.182 -13.672 1.00 82.94 200 VAL A N 1
ATOM 1596 C CA . VAL A 1 200 ? 15.523 16.431 -14.995 1.00 82.94 200 VAL A CA 1
ATOM 1597 C C . VAL A 1 200 ? 15.330 17.892 -15.405 1.00 82.94 200 VAL A C 1
ATOM 1599 O O . VAL A 1 200 ? 16.233 18.479 -15.998 1.00 82.94 200 VAL A O 1
ATOM 1602 N N . ALA A 1 201 ? 14.191 18.496 -15.056 1.00 79.50 201 ALA A N 1
ATOM 1603 C CA . ALA A 1 201 ? 13.939 19.916 -15.293 1.00 79.50 201 ALA A CA 1
ATOM 1604 C C . ALA A 1 201 ? 14.923 20.814 -14.519 1.00 79.50 201 ALA A C 1
ATOM 1606 O O . ALA A 1 201 ? 15.509 21.721 -15.112 1.00 79.50 201 ALA A O 1
ATOM 1607 N N . ASP A 1 202 ? 15.172 20.516 -13.240 1.00 86.56 202 ASP A N 1
ATOM 1608 C CA . ASP A 1 202 ? 16.127 21.265 -12.413 1.00 86.56 202 ASP A CA 1
ATOM 1609 C C . ASP A 1 202 ? 17.565 21.138 -12.943 1.00 86.56 202 ASP A C 1
ATOM 1611 O O . ASP A 1 202 ? 18.299 22.126 -13.017 1.00 86.56 202 ASP A O 1
ATOM 1615 N N . LEU A 1 203 ? 17.976 19.939 -13.372 1.00 88.44 203 LEU A N 1
ATOM 1616 C CA . LEU A 1 203 ? 19.310 19.725 -13.938 1.00 88.44 203 LEU A CA 1
ATOM 1617 C C . LEU A 1 203 ? 19.506 20.473 -15.267 1.00 88.44 203 LEU A C 1
ATOM 1619 O O . LEU A 1 203 ? 20.570 21.055 -15.487 1.00 88.44 203 LEU A O 1
ATOM 1623 N N . LEU A 1 204 ? 18.489 20.495 -16.135 1.00 86.00 204 LEU A N 1
ATOM 1624 C CA . LEU A 1 204 ? 18.522 21.291 -17.366 1.00 86.00 204 LEU A CA 1
ATOM 1625 C C . LEU A 1 204 ? 18.584 22.788 -17.065 1.00 86.00 204 LEU A C 1
ATOM 1627 O O . LEU A 1 204 ? 19.357 23.498 -17.696 1.00 86.00 204 LEU A O 1
ATOM 1631 N N . GLN A 1 205 ? 17.850 23.263 -16.059 1.00 85.81 205 GLN A N 1
ATOM 1632 C CA . GLN A 1 205 ? 17.890 24.667 -15.658 1.00 85.81 205 GLN A CA 1
ATOM 1633 C C . GLN A 1 205 ? 19.279 25.084 -15.149 1.00 85.81 205 GLN A C 1
ATOM 1635 O O . GLN A 1 205 ? 19.754 26.177 -15.465 1.00 85.81 205 GLN A O 1
ATOM 1640 N N . VAL A 1 206 ? 19.956 24.212 -14.396 1.00 91.62 206 VAL A N 1
ATOM 1641 C CA . VAL A 1 206 ? 21.347 24.432 -13.967 1.00 91.62 206 VAL A CA 1
ATOM 1642 C C . VAL A 1 206 ? 22.297 24.442 -15.167 1.00 91.62 206 VAL A C 1
ATOM 1644 O O . VAL A 1 206 ? 23.194 25.287 -15.228 1.00 91.62 206 VAL A O 1
ATOM 1647 N N . ALA A 1 207 ? 22.097 23.544 -16.135 1.00 89.94 207 ALA A N 1
ATOM 1648 C CA . ALA A 1 207 ? 22.894 23.507 -17.357 1.00 89.94 207 ALA A CA 1
ATOM 1649 C C . ALA A 1 207 ? 22.709 24.779 -18.202 1.00 89.94 207 ALA A C 1
ATOM 1651 O O . ALA A 1 207 ? 23.703 25.389 -18.588 1.00 89.94 207 ALA A O 1
ATOM 1652 N N . ASP A 1 208 ? 21.473 25.232 -18.416 1.00 91.94 208 ASP A N 1
ATOM 1653 C CA . ASP A 1 208 ? 21.162 26.448 -19.178 1.00 91.94 208 ASP A CA 1
ATOM 1654 C C . ASP A 1 208 ? 21.731 27.704 -18.506 1.00 91.94 208 ASP A C 1
ATOM 1656 O O . ASP A 1 208 ? 22.321 28.559 -19.169 1.00 91.94 208 ASP A O 1
ATOM 1660 N N . ALA A 1 209 ? 21.628 27.801 -17.175 1.00 91.69 209 ALA A N 1
ATOM 1661 C CA . ALA A 1 209 ? 22.236 28.894 -16.420 1.00 91.69 209 ALA A CA 1
ATOM 1662 C C . ALA A 1 209 ? 23.764 28.914 -16.583 1.00 91.69 209 ALA A C 1
ATOM 1664 O O . ALA A 1 209 ? 24.360 29.980 -16.759 1.00 91.69 209 ALA A O 1
ATOM 1665 N N . ARG A 1 210 ? 24.402 27.736 -16.577 1.00 93.56 210 ARG A N 1
ATOM 1666 C CA . ARG A 1 210 ? 25.848 27.613 -16.776 1.00 93.56 210 ARG A CA 1
ATOM 1667 C C . ARG A 1 210 ? 26.268 27.921 -18.212 1.00 93.56 210 ARG A C 1
ATOM 1669 O O . ARG A 1 210 ? 27.317 28.531 -18.405 1.00 93.56 210 ARG A O 1
ATOM 1676 N N . ILE A 1 211 ? 25.470 27.530 -19.205 1.00 95.38 211 ILE A N 1
ATOM 1677 C CA . ILE A 1 211 ? 25.698 27.873 -20.614 1.00 95.38 211 ILE A CA 1
ATOM 1678 C C . ILE A 1 211 ? 25.649 29.392 -20.787 1.00 95.38 211 ILE A C 1
ATOM 1680 O O . ILE A 1 211 ? 26.602 29.961 -21.309 1.00 95.38 211 ILE A O 1
ATOM 1684 N N . ALA A 1 212 ? 24.616 30.056 -20.265 1.00 93.12 212 ALA A N 1
ATOM 1685 C CA . ALA A 1 212 ? 24.489 31.510 -20.349 1.00 93.12 212 ALA A CA 1
ATOM 1686 C C . ALA A 1 212 ? 25.668 32.241 -19.678 1.00 93.12 212 ALA A C 1
ATOM 1688 O O . ALA A 1 212 ? 26.198 33.214 -20.216 1.00 93.12 212 ALA A O 1
ATOM 1689 N N . GLU A 1 213 ? 26.123 31.758 -18.519 1.00 94.50 213 GLU A N 1
ATOM 1690 C CA . GLU A 1 213 ? 27.302 32.302 -17.840 1.00 94.50 213 GLU A CA 1
ATOM 1691 C C . GLU A 1 213 ? 28.575 32.135 -18.687 1.00 94.50 213 GLU A C 1
ATOM 1693 O O . GLU A 1 213 ? 29.338 33.087 -18.864 1.00 94.50 213 GLU A O 1
ATOM 1698 N N . LEU A 1 214 ? 28.801 30.943 -19.247 1.00 92.94 214 LEU A N 1
ATOM 1699 C CA . LEU A 1 214 ? 29.957 30.672 -20.102 1.00 92.94 214 LEU A CA 1
ATOM 1700 C C . LEU A 1 214 ? 29.925 31.505 -21.387 1.00 92.94 214 LEU A C 1
ATOM 1702 O O . LEU A 1 214 ? 30.960 32.031 -21.790 1.00 92.94 214 LEU A O 1
ATOM 1706 N N . GLU A 1 215 ? 28.757 31.691 -21.999 1.00 94.88 215 GLU A N 1
ATOM 1707 C CA . GLU A 1 215 ? 28.580 32.570 -23.158 1.00 94.88 215 GLU A CA 1
ATOM 1708 C C . GLU A 1 215 ? 28.934 34.023 -22.822 1.00 94.88 215 GLU A C 1
ATOM 1710 O O . GLU A 1 215 ? 29.636 34.684 -23.589 1.00 94.88 215 GLU A O 1
ATOM 1715 N N . MET A 1 216 ? 28.528 34.518 -21.648 1.00 94.12 216 MET A N 1
ATOM 1716 C CA . MET A 1 216 ? 28.930 35.847 -21.181 1.00 94.12 216 MET A CA 1
ATOM 1717 C C . MET A 1 216 ? 30.448 35.967 -21.008 1.00 94.12 216 MET A C 1
ATOM 1719 O O . MET A 1 216 ? 31.031 36.982 -21.395 1.00 94.12 216 MET A O 1
ATOM 1723 N N . VAL A 1 217 ? 31.104 34.940 -20.460 1.00 95.31 217 VAL A N 1
ATOM 1724 C CA . VAL A 1 217 ? 32.567 34.915 -20.303 1.00 95.31 217 VAL A CA 1
ATOM 1725 C C . VAL A 1 217 ? 33.267 34.892 -21.662 1.00 95.31 217 VAL A C 1
ATOM 1727 O O . VAL A 1 217 ? 34.221 35.642 -21.862 1.00 95.31 217 VAL A O 1
ATOM 1730 N N . VAL A 1 218 ? 32.782 34.088 -22.612 1.00 95.44 218 VAL A N 1
ATOM 1731 C CA . VAL A 1 218 ? 33.326 34.020 -23.977 1.00 95.44 218 VAL A CA 1
ATOM 1732 C C . VAL A 1 218 ? 33.190 35.366 -24.686 1.00 95.44 218 VAL A C 1
ATOM 1734 O O . VAL A 1 218 ? 34.161 35.840 -25.274 1.00 95.44 218 VAL A O 1
ATOM 1737 N N . ASN A 1 219 ? 32.030 36.015 -24.582 1.00 93.81 219 ASN A N 1
ATOM 1738 C CA . ASN A 1 219 ? 31.804 37.331 -25.181 1.00 93.81 219 ASN A CA 1
ATOM 1739 C C . ASN A 1 219 ? 32.711 38.400 -24.554 1.00 93.81 219 ASN A C 1
ATOM 1741 O O . ASN A 1 219 ? 33.361 39.155 -25.271 1.00 93.81 219 ASN A O 1
ATOM 1745 N N . SER A 1 220 ? 32.843 38.406 -23.226 1.00 94.25 220 SER A N 1
ATOM 1746 C CA . SER A 1 220 ? 33.757 39.311 -22.516 1.00 94.25 220 SER A CA 1
ATOM 1747 C C . SER A 1 220 ? 35.225 39.091 -22.915 1.00 94.25 220 SER A C 1
ATOM 1749 O O . SER A 1 220 ? 35.975 40.043 -23.137 1.00 94.25 220 SER A O 1
ATOM 1751 N N . ALA A 1 221 ? 35.647 37.832 -23.074 1.00 92.94 221 ALA A N 1
ATOM 1752 C CA . ALA A 1 221 ? 36.988 37.496 -23.545 1.00 92.94 221 ALA A CA 1
ATOM 1753 C C . ALA A 1 221 ? 37.218 37.924 -25.005 1.00 92.94 221 ALA A C 1
ATOM 1755 O O . ALA A 1 221 ? 38.310 38.391 -25.339 1.00 92.94 221 ALA A O 1
ATOM 1756 N N . ALA A 1 222 ? 36.202 37.802 -25.864 1.00 95.44 222 ALA A N 1
ATOM 1757 C CA . ALA A 1 222 ? 36.249 38.277 -27.244 1.00 95.44 222 ALA A CA 1
ATOM 1758 C C . ALA A 1 222 ? 36.394 39.808 -27.308 1.00 95.44 222 ALA A C 1
ATOM 1760 O O . ALA A 1 222 ? 37.291 40.302 -27.990 1.00 95.44 222 ALA A O 1
ATOM 1761 N N . ASP A 1 223 ? 35.612 40.551 -26.521 1.00 94.00 223 ASP A N 1
ATOM 1762 C CA . ASP A 1 223 ? 35.720 42.012 -26.423 1.00 94.00 223 ASP A CA 1
ATOM 1763 C C . ASP A 1 223 ? 37.108 42.444 -25.925 1.00 94.00 223 ASP A C 1
ATOM 1765 O O . ASP A 1 223 ? 37.729 43.370 -26.460 1.00 94.00 223 ASP A O 1
ATOM 1769 N N . GLN A 1 224 ? 37.638 41.747 -24.916 1.00 92.31 224 GLN A N 1
ATOM 1770 C CA . GLN A 1 224 ? 38.970 42.020 -24.386 1.00 92.31 224 GLN A CA 1
ATOM 1771 C C . GLN A 1 224 ? 40.057 41.765 -25.438 1.00 92.31 224 GLN A C 1
ATOM 1773 O O . GLN A 1 224 ? 40.988 42.571 -25.564 1.00 92.31 224 GLN A O 1
ATOM 1778 N N . LYS A 1 225 ? 39.928 40.684 -26.217 1.00 91.00 225 LYS A N 1
ATOM 1779 C CA . LYS A 1 225 ? 40.826 40.376 -27.332 1.00 91.00 225 LYS A CA 1
ATOM 1780 C C . LYS A 1 225 ? 40.791 41.487 -28.380 1.00 91.00 225 LYS A C 1
ATOM 1782 O O . LYS A 1 225 ? 41.850 42.005 -28.733 1.00 91.00 225 LYS A O 1
ATOM 1787 N N . ASP A 1 226 ? 39.607 41.927 -28.794 1.00 94.56 226 ASP A N 1
ATOM 1788 C CA . ASP A 1 226 ? 39.441 43.010 -29.767 1.00 94.56 226 ASP A CA 1
ATOM 1789 C C . ASP A 1 226 ? 40.099 44.314 -29.295 1.00 94.56 226 ASP A C 1
ATOM 1791 O O . ASP A 1 226 ? 40.768 45.011 -30.064 1.00 94.56 226 ASP A O 1
ATOM 1795 N N . VAL A 1 227 ? 39.965 44.646 -28.009 1.00 93.88 227 VAL A N 1
ATOM 1796 C CA . VAL A 1 227 ? 40.635 45.810 -27.414 1.00 93.88 227 VAL A CA 1
ATOM 1797 C C . VAL A 1 227 ? 42.156 45.652 -27.448 1.00 93.88 227 VAL A C 1
ATOM 1799 O O . VAL A 1 227 ? 42.863 46.614 -27.768 1.00 93.88 227 VAL A O 1
ATOM 1802 N N . THR A 1 228 ? 42.687 44.471 -27.122 1.00 90.19 228 THR A N 1
ATOM 1803 C CA . THR A 1 228 ? 44.135 44.220 -27.192 1.00 90.19 228 THR A CA 1
ATOM 1804 C C . THR A 1 228 ? 44.663 44.245 -28.622 1.00 90.19 228 THR A C 1
ATOM 1806 O O . THR A 1 228 ? 45.707 44.854 -28.859 1.00 90.19 228 THR A O 1
ATOM 1809 N N . ASP A 1 229 ? 43.920 43.697 -29.582 1.00 92.81 229 ASP A N 1
ATOM 1810 C CA . ASP A 1 229 ? 44.288 43.683 -30.996 1.00 92.81 229 ASP A CA 1
ATOM 1811 C C . ASP A 1 229 ? 44.327 45.108 -31.562 1.00 92.81 229 ASP A C 1
ATOM 1813 O O . ASP A 1 229 ? 45.301 45.487 -32.216 1.00 92.81 229 ASP A O 1
ATOM 1817 N N . ARG A 1 230 ? 43.356 45.963 -31.206 1.00 92.75 230 ARG A N 1
ATOM 1818 C CA . ARG A 1 230 ? 43.378 47.397 -31.558 1.00 92.75 230 ARG A CA 1
ATOM 1819 C C . ARG A 1 230 ? 44.584 48.128 -30.964 1.00 92.75 230 ARG A C 1
ATOM 1821 O O . ARG A 1 230 ? 45.207 48.941 -31.646 1.00 92.75 230 ARG A O 1
ATOM 1828 N N . LYS A 1 231 ? 44.952 47.843 -29.708 1.00 92.56 231 LYS A N 1
ATOM 1829 C CA . LYS A 1 231 ? 46.152 48.427 -29.075 1.00 92.56 231 LYS A CA 1
ATOM 1830 C C . LYS A 1 231 ? 47.433 47.980 -29.780 1.00 92.56 231 LYS A C 1
ATOM 1832 O O . LYS A 1 231 ? 48.294 48.810 -30.061 1.00 92.56 231 LYS A O 1
ATOM 1837 N N . LEU A 1 232 ? 47.550 46.689 -30.095 1.00 89.38 232 LEU A N 1
ATOM 1838 C CA . LEU A 1 232 ? 48.684 46.137 -30.837 1.00 89.38 232 LEU A CA 1
ATOM 1839 C C . LEU A 1 232 ? 48.792 46.740 -32.236 1.00 89.38 232 LEU A C 1
ATOM 1841 O O . LEU A 1 232 ? 49.896 47.057 -32.677 1.00 89.38 232 LEU A O 1
ATOM 1845 N N . GLN A 1 233 ? 47.664 46.940 -32.915 1.00 91.00 233 GLN A N 1
ATOM 1846 C CA . GLN A 1 233 ? 47.627 47.624 -34.200 1.00 91.00 233 GLN A CA 1
ATOM 1847 C C . GLN A 1 233 ? 48.114 49.075 -34.075 1.00 91.00 233 GLN A C 1
ATOM 1849 O O . GLN A 1 233 ? 48.995 49.477 -34.830 1.00 91.00 233 GLN A O 1
ATOM 1854 N N . GLY A 1 234 ? 47.656 49.819 -33.064 1.00 89.88 234 GLY A N 1
ATOM 1855 C CA . GLY A 1 234 ? 48.138 51.178 -32.795 1.00 89.88 234 GLY A CA 1
ATOM 1856 C C . GLY A 1 234 ? 49.647 51.249 -32.519 1.00 89.88 234 GLY A C 1
ATOM 1857 O O . GLY A 1 234 ? 50.336 52.114 -33.059 1.00 89.88 234 GLY A O 1
ATOM 1858 N N . PHE A 1 235 ? 50.203 50.310 -31.743 1.00 88.06 235 PHE A N 1
ATOM 1859 C CA . PHE A 1 235 ? 51.656 50.230 -31.535 1.00 88.06 235 PHE A CA 1
ATOM 1860 C C . PHE A 1 235 ? 52.412 49.891 -32.827 1.00 88.06 235 PHE A C 1
ATOM 1862 O O . PHE A 1 235 ? 53.458 50.481 -33.099 1.00 88.06 235 PHE A O 1
ATOM 1869 N N . ARG A 1 236 ? 51.882 48.988 -33.662 1.00 86.00 236 ARG A N 1
ATOM 1870 C CA . ARG A 1 236 ? 52.459 48.674 -34.981 1.00 86.00 236 ARG A CA 1
ATOM 1871 C C . ARG A 1 236 ? 52.452 49.887 -35.911 1.00 86.00 236 ARG A C 1
ATOM 1873 O O . ARG A 1 236 ? 53.437 50.112 -36.612 1.00 86.00 236 ARG A O 1
ATOM 1880 N N . GLU A 1 237 ? 51.391 50.686 -35.901 1.00 85.44 237 GLU A N 1
ATOM 1881 C CA . GLU A 1 237 ? 51.294 51.924 -36.682 1.00 85.44 237 GLU A CA 1
ATOM 1882 C C . GLU A 1 237 ? 52.299 52.982 -36.202 1.00 85.44 237 GLU A C 1
ATOM 1884 O O . GLU A 1 237 ? 52.969 53.598 -37.029 1.00 85.44 237 GLU A O 1
ATOM 1889 N N . GLN A 1 238 ? 52.497 53.134 -34.887 1.00 81.12 238 GLN A N 1
ATOM 1890 C CA . GLN A 1 238 ? 53.542 54.006 -34.329 1.00 81.12 238 GLN A CA 1
ATOM 1891 C C . GLN A 1 238 ? 54.950 53.558 -34.735 1.00 81.12 238 GLN A C 1
ATOM 1893 O O . GLN A 1 238 ? 55.754 54.385 -35.161 1.00 81.12 238 GLN A O 1
ATOM 1898 N N . ILE A 1 239 ? 55.245 52.255 -34.662 1.00 78.44 239 ILE A N 1
ATOM 1899 C CA . ILE A 1 239 ? 56.521 51.693 -35.133 1.00 78.44 239 ILE A CA 1
ATOM 1900 C C . ILE A 1 239 ? 56.699 51.971 -36.629 1.00 78.44 239 ILE A C 1
ATOM 1902 O O . ILE A 1 239 ? 57.765 52.409 -37.051 1.00 78.44 239 ILE A O 1
ATOM 1906 N N . THR A 1 240 ? 55.646 51.794 -37.427 1.00 78.31 240 THR A N 1
ATOM 1907 C CA . THR A 1 240 ? 55.670 52.062 -38.874 1.00 78.31 240 THR A CA 1
ATOM 1908 C C . THR A 1 240 ? 55.903 53.546 -39.172 1.00 78.31 240 THR A C 1
ATOM 1910 O O . THR A 1 240 ? 56.646 53.880 -40.092 1.00 78.31 240 THR A O 1
ATOM 1913 N N . TYR A 1 241 ? 55.328 54.447 -38.372 1.00 71.75 241 TYR A N 1
ATOM 1914 C CA . TYR A 1 241 ? 55.553 55.887 -38.479 1.00 71.75 241 TYR A CA 1
ATOM 1915 C C . TYR A 1 241 ? 56.983 56.287 -38.084 1.00 71.75 241 TYR A C 1
ATOM 1917 O O . TYR A 1 241 ? 57.602 57.090 -38.777 1.00 71.75 241 TYR A O 1
ATOM 1925 N N . ILE A 1 242 ? 57.545 55.690 -37.027 1.00 71.19 242 ILE A N 1
ATOM 1926 C CA . ILE A 1 242 ? 58.946 55.894 -36.612 1.00 71.19 242 ILE A CA 1
ATOM 1927 C C . ILE A 1 242 ? 59.920 55.341 -37.665 1.00 71.19 242 ILE A C 1
ATOM 1929 O O . ILE A 1 242 ? 60.968 55.932 -37.913 1.00 71.19 242 ILE A O 1
ATOM 1933 N N . MET A 1 243 ? 59.566 54.233 -38.319 1.00 62.22 243 MET A N 1
ATOM 1934 C CA . MET A 1 243 ? 60.345 53.634 -39.407 1.00 62.22 243 MET A CA 1
ATOM 1935 C C . MET A 1 243 ? 60.104 54.302 -40.775 1.00 62.22 243 MET A C 1
ATOM 1937 O O . MET A 1 243 ? 60.739 53.912 -41.755 1.00 62.22 243 MET A O 1
ATOM 1941 N N . SER A 1 244 ? 59.229 55.313 -40.871 1.00 46.84 244 SER A N 1
ATOM 1942 C CA . SER A 1 244 ? 58.964 56.040 -42.117 1.00 46.84 244 SER A CA 1
ATOM 1943 C C . SER A 1 244 ? 59.980 57.180 -42.317 1.00 46.84 244 SER A C 1
ATOM 1945 O O . SER A 1 244 ? 59.980 58.143 -41.548 1.00 46.84 244 SER A O 1
ATOM 1947 N N . PRO A 1 245 ? 60.798 57.169 -43.386 1.00 52.31 245 PRO A N 1
ATOM 1948 C CA . PRO A 1 245 ? 61.792 58.207 -43.626 1.00 52.31 245 PRO A CA 1
ATOM 1949 C C . PRO A 1 245 ? 61.134 59.469 -44.208 1.00 52.31 245 PRO A C 1
ATOM 1951 O O . PRO A 1 245 ? 60.594 59.448 -45.314 1.00 52.31 245 PRO A O 1
ATOM 1954 N N . LYS A 1 246 ? 61.215 60.604 -43.505 1.00 42.88 246 LYS A N 1
ATOM 1955 C CA . LYS A 1 246 ? 60.941 61.932 -44.083 1.00 42.88 246 LYS A CA 1
ATOM 1956 C C . LYS A 1 246 ? 62.071 62.913 -43.774 1.00 42.88 246 LYS A C 1
ATOM 1958 O O . LYS A 1 246 ? 62.043 63.551 -42.733 1.00 42.88 246 LYS A O 1
ATOM 1963 N N . SER A 1 247 ? 63.016 63.031 -44.711 1.00 37.09 247 SER A N 1
ATOM 1964 C CA . SER A 1 247 ? 63.416 64.282 -45.397 1.00 37.09 247 SER A CA 1
ATOM 1965 C C . SER A 1 247 ? 64.777 64.112 -46.096 1.00 37.09 247 SER A C 1
ATOM 1967 O O . SER A 1 247 ? 65.759 63.751 -45.455 1.00 37.09 247 SER A O 1
ATOM 1969 N N . GLN A 1 248 ? 64.803 64.385 -47.408 1.00 35.84 248 GLN A N 1
ATOM 1970 C CA . GLN A 1 248 ? 65.966 64.620 -48.289 1.00 35.84 248 GLN A CA 1
ATOM 1971 C C . GLN A 1 248 ? 67.158 65.336 -47.593 1.00 35.84 248 GLN A C 1
ATOM 1973 O O . GLN A 1 248 ? 66.912 66.210 -46.771 1.00 35.84 248 GLN A O 1
ATOM 1978 N N . GLN A 1 249 ? 68.455 65.102 -47.881 1.00 31.66 249 GLN A N 1
ATOM 1979 C CA . GLN A 1 249 ? 69.181 65.160 -49.178 1.00 31.66 249 GLN A CA 1
ATOM 1980 C C . GLN A 1 249 ? 70.689 64.708 -48.998 1.00 31.66 249 GLN A C 1
ATOM 1982 O O . GLN A 1 249 ? 71.029 64.302 -47.891 1.00 31.66 249 GLN A O 1
ATOM 1987 N N . PRO A 1 250 ? 71.607 64.685 -50.004 1.00 46.31 250 PRO A N 1
ATOM 1988 C CA . PRO A 1 250 ? 72.006 63.448 -50.693 1.00 46.31 250 PRO A CA 1
ATOM 1989 C C . PRO A 1 250 ? 73.535 63.113 -50.724 1.00 46.31 250 PRO A C 1
ATOM 1991 O O . PRO A 1 250 ? 74.383 63.958 -50.478 1.00 46.31 250 PRO A O 1
ATOM 1994 N N . VAL A 1 251 ? 73.839 61.852 -51.085 1.00 45.91 251 VAL A N 1
ATOM 1995 C CA . VAL A 1 251 ? 75.085 61.233 -51.628 1.00 45.91 251 VAL A CA 1
ATOM 1996 C C . VAL A 1 251 ? 76.487 61.797 -51.311 1.00 45.91 251 VAL A C 1
ATOM 1998 O O . VAL A 1 251 ? 76.884 62.821 -51.853 1.00 45.91 251 VAL A O 1
ATOM 2001 N N . ALA A 1 252 ? 77.292 60.975 -50.617 1.00 35.03 252 ALA A N 1
ATOM 2002 C CA . ALA A 1 252 ? 78.698 60.592 -50.890 1.00 35.03 252 ALA A CA 1
ATOM 2003 C C . ALA A 1 252 ? 79.166 59.760 -49.667 1.00 35.03 252 ALA A C 1
ATOM 2005 O O . ALA A 1 252 ? 79.125 60.248 -48.550 1.00 35.03 252 ALA A O 1
ATOM 2006 N N . LEU A 1 253 ? 79.479 58.467 -49.729 1.00 39.88 253 LEU A N 1
ATOM 2007 C CA . LEU A 1 253 ? 80.681 57.902 -50.327 1.00 39.88 253 LEU A CA 1
ATOM 2008 C C . LEU A 1 253 ? 80.534 56.377 -50.363 1.00 39.88 253 LEU A C 1
ATOM 2010 O O . LEU A 1 253 ? 80.325 55.708 -49.354 1.00 39.88 253 LEU A O 1
ATOM 2014 N N . THR A 1 254 ? 80.693 55.851 -51.565 1.00 43.16 254 THR A N 1
ATOM 2015 C CA . THR A 1 254 ? 81.195 54.510 -51.835 1.00 43.16 254 THR A CA 1
ATOM 2016 C C . THR A 1 254 ? 82.534 54.260 -51.131 1.00 43.16 254 THR A C 1
ATOM 2018 O O . THR A 1 254 ? 83.328 55.183 -50.970 1.00 43.16 254 THR A O 1
ATOM 2021 N N . SER A 1 255 ? 82.825 52.982 -50.880 1.00 36.75 255 SER A N 1
ATOM 2022 C CA . SER A 1 255 ? 84.093 52.412 -50.394 1.00 36.75 255 SER A CA 1
ATOM 2023 C C . SER A 1 255 ? 84.208 52.291 -48.875 1.00 36.75 255 SER A C 1
ATOM 2025 O O . SER A 1 255 ? 84.424 53.276 -48.183 1.00 36.75 255 SER A O 1
ATOM 2027 N N . LEU A 1 256 ? 84.086 51.055 -48.383 1.00 39.22 256 LEU A N 1
ATOM 2028 C CA . LEU A 1 256 ? 85.004 50.432 -47.414 1.00 39.22 256 LEU A CA 1
ATOM 2029 C C . LEU A 1 256 ? 84.539 48.995 -47.118 1.00 39.22 256 LEU A C 1
ATOM 2031 O O . LEU A 1 256 ? 84.368 48.573 -45.982 1.00 39.22 256 LEU A O 1
ATOM 2035 N N . SER A 1 257 ? 84.338 48.212 -48.180 1.00 36.44 257 SER A N 1
ATOM 2036 C CA . SER A 1 257 ? 84.369 46.750 -48.114 1.00 36.44 257 SER A CA 1
ATOM 2037 C C . SER A 1 257 ? 85.787 46.286 -48.450 1.00 36.44 257 SER A C 1
ATOM 2039 O O . SER A 1 257 ? 86.017 45.736 -49.522 1.00 36.44 257 SER A O 1
ATOM 2041 N N . CYS A 1 258 ? 86.759 46.603 -47.595 1.00 33.47 258 CYS A N 1
ATOM 2042 C CA . CYS A 1 258 ? 88.024 45.874 -47.516 1.00 33.47 258 CYS A CA 1
ATOM 2043 C C . CYS A 1 258 ? 88.882 46.420 -46.374 1.00 33.47 258 CYS A C 1
ATOM 2045 O O . CYS A 1 258 ? 89.058 47.627 -46.246 1.00 33.47 258 CYS A O 1
ATOM 2047 N N . THR A 1 259 ? 89.470 45.482 -45.633 1.00 34.88 259 THR A N 1
ATOM 2048 C CA . THR A 1 259 ? 90.706 45.617 -44.850 1.00 34.88 259 THR A CA 1
ATOM 2049 C C . THR A 1 259 ? 90.698 46.578 -43.663 1.00 34.88 259 THR A C 1
ATOM 2051 O O . THR A 1 259 ? 90.918 47.768 -43.825 1.00 34.88 259 THR A O 1
ATOM 2054 N N . ILE A 1 260 ? 90.520 46.001 -42.472 1.00 39.75 260 ILE A N 1
ATOM 2055 C CA . ILE A 1 260 ? 91.357 46.086 -41.251 1.00 39.75 260 ILE A CA 1
ATOM 2056 C C . ILE A 1 260 ? 90.632 45.126 -40.279 1.00 39.75 260 ILE A C 1
ATOM 2058 O O . ILE A 1 260 ? 89.519 45.398 -39.859 1.00 39.75 260 ILE A O 1
ATOM 2062 N N . GLY A 1 261 ? 91.074 43.904 -39.984 1.00 32.41 261 GLY A N 1
ATOM 2063 C CA . GLY A 1 261 ? 92.438 43.403 -39.973 1.00 32.41 261 GLY A CA 1
ATOM 2064 C C . GLY A 1 261 ? 93.164 43.903 -38.728 1.00 32.41 261 GLY A C 1
ATOM 2065 O O . GLY A 1 261 ? 93.773 44.957 -38.792 1.00 32.41 261 GLY A O 1
ATOM 2066 N N . LEU A 1 262 ? 93.153 43.079 -37.671 1.00 34.03 262 LEU A N 1
ATOM 2067 C CA . LEU A 1 262 ? 94.107 43.062 -36.547 1.00 34.03 262 LEU A CA 1
ATOM 2068 C C . LEU A 1 262 ? 93.870 44.047 -35.391 1.00 34.03 262 LEU A C 1
ATOM 2070 O O . LEU A 1 262 ? 94.378 45.156 -35.419 1.00 34.03 262 LEU A O 1
ATOM 2074 N N . LEU A 1 263 ? 93.233 43.557 -34.323 1.00 38.09 263 LEU A N 1
ATOM 2075 C CA . LEU A 1 263 ? 93.812 43.409 -32.972 1.00 38.09 263 LEU A CA 1
ATOM 2076 C C . LEU A 1 263 ? 93.047 42.231 -32.323 1.00 38.09 263 LEU A C 1
ATOM 2078 O O . LEU A 1 263 ? 91.835 42.296 -32.167 1.00 38.09 263 LEU A O 1
ATOM 2082 N N . ALA A 1 264 ? 93.624 41.032 -32.191 1.00 31.84 264 ALA A N 1
ATOM 2083 C CA . ALA A 1 264 ? 94.566 40.669 -31.125 1.00 31.84 264 ALA A CA 1
ATOM 2084 C C . ALA A 1 264 ? 93.957 41.009 -29.746 1.00 31.84 264 ALA A C 1
ATOM 2086 O O . ALA A 1 264 ? 93.800 42.175 -29.422 1.00 31.84 264 ALA A O 1
ATOM 2087 N N . TYR A 1 265 ? 93.436 40.058 -28.975 1.00 33.38 265 TYR A N 1
ATOM 2088 C CA . TYR A 1 265 ? 94.115 38.986 -28.231 1.00 33.38 265 TYR A CA 1
ATOM 2089 C C . TYR A 1 265 ? 93.857 39.260 -26.738 1.00 33.38 265 TYR A C 1
ATOM 2091 O O . TYR A 1 265 ? 94.128 40.357 -26.264 1.00 33.38 265 TYR A O 1
ATOM 2099 N N . SER A 1 266 ? 93.420 38.228 -26.013 1.00 34.00 266 SER A N 1
ATOM 2100 C CA . SER A 1 266 ? 93.502 38.094 -24.551 1.00 34.00 266 SER A CA 1
ATOM 2101 C C . SER A 1 266 ? 92.499 38.868 -23.682 1.00 34.00 266 SER A C 1
ATOM 2103 O O . SER A 1 266 ? 92.742 40.013 -23.326 1.00 34.00 266 SER A O 1
ATOM 2105 N N . VAL A 1 267 ? 91.450 38.175 -23.223 1.00 32.66 267 VAL A N 1
ATOM 2106 C CA . VAL A 1 267 ? 91.319 37.795 -21.801 1.00 32.66 267 VAL A CA 1
ATOM 2107 C C . VAL A 1 267 ? 90.598 36.445 -21.758 1.00 32.66 267 VAL A C 1
ATOM 2109 O O . VAL A 1 267 ? 89.384 36.382 -21.918 1.00 32.66 267 VAL A O 1
ATOM 2112 N N . ASP A 1 268 ? 91.360 35.374 -21.548 1.00 33.38 268 ASP A N 1
ATOM 2113 C CA . ASP A 1 268 ? 90.847 34.102 -21.040 1.00 33.38 268 ASP A CA 1
ATOM 2114 C C . ASP A 1 268 ? 91.308 33.941 -19.586 1.00 33.38 268 ASP A C 1
ATOM 2116 O O . ASP A 1 268 ? 92.448 34.269 -19.253 1.00 33.38 268 ASP A O 1
ATOM 2120 N N . ASN A 1 269 ? 90.422 33.358 -18.777 1.00 34.47 269 ASN A N 1
ATOM 2121 C CA . ASN A 1 269 ? 90.585 32.872 -17.401 1.00 34.47 269 ASN A CA 1
ATOM 2122 C C . ASN A 1 269 ? 90.561 33.886 -16.245 1.00 34.47 269 ASN A C 1
ATOM 2124 O O . ASN A 1 269 ? 91.593 34.412 -15.841 1.00 34.47 269 ASN A O 1
ATOM 2128 N N . PHE A 1 270 ? 89.419 33.947 -15.547 1.00 29.98 270 PHE A N 1
ATOM 2129 C CA . PHE A 1 270 ? 89.359 33.404 -14.181 1.00 29.98 270 PHE A CA 1
ATOM 2130 C C . PHE A 1 270 ? 87.914 33.050 -13.777 1.00 29.98 270 PHE A C 1
ATOM 2132 O O . PHE A 1 270 ? 86.980 33.814 -14.006 1.00 29.98 270 PHE A O 1
ATOM 2139 N N . GLN A 1 271 ? 87.752 31.850 -13.220 1.00 36.47 271 GLN A N 1
ATOM 2140 C CA . GLN A 1 271 ? 86.503 31.203 -12.808 1.00 36.47 271 GLN A CA 1
ATOM 2141 C C . GLN A 1 271 ? 85.837 31.834 -11.570 1.00 36.47 271 GLN A C 1
ATOM 2143 O O . GLN A 1 271 ? 86.499 32.433 -10.727 1.00 36.47 271 GLN A O 1
ATOM 2148 N N . SER A 1 272 ? 84.554 31.476 -11.422 1.00 36.47 272 SER A N 1
ATOM 2149 C CA . SER A 1 272 ? 83.730 31.403 -10.200 1.00 36.47 272 SER A CA 1
ATOM 2150 C C . SER A 1 272 ? 82.760 32.551 -9.916 1.00 36.47 272 SER A C 1
ATOM 2152 O O . SER A 1 272 ? 83.098 33.724 -9.972 1.00 36.47 272 SER A O 1
ATOM 2154 N N . ASN A 1 273 ? 81.558 32.129 -9.499 1.00 41.53 273 ASN A N 1
ATOM 2155 C CA . ASN A 1 273 ? 80.396 32.894 -9.034 1.00 41.53 273 ASN A CA 1
ATOM 2156 C C . ASN A 1 273 ? 79.490 33.530 -10.101 1.00 41.53 273 ASN A C 1
ATOM 2158 O O . ASN A 1 273 ? 79.530 34.726 -10.353 1.00 41.53 273 ASN A O 1
ATOM 2162 N N . GLN A 1 274 ? 78.567 32.734 -10.644 1.00 39.72 274 GLN A N 1
ATOM 2163 C CA . GLN A 1 274 ? 77.169 32.712 -10.176 1.00 39.72 274 GLN A CA 1
ATOM 2164 C C . GLN A 1 274 ? 76.342 31.783 -11.083 1.00 39.72 274 GLN A C 1
ATOM 2166 O O . GLN A 1 274 ? 75.751 32.187 -12.081 1.00 39.72 274 GLN A O 1
ATOM 2171 N N . GLN A 1 275 ? 76.291 30.504 -10.710 1.00 47.00 275 GLN A N 1
ATOM 2172 C CA . GLN A 1 275 ? 75.133 29.663 -10.997 1.00 47.00 275 GLN A CA 1
ATOM 2173 C C . GLN A 1 275 ? 74.047 30.064 -9.994 1.00 47.00 275 GLN A C 1
ATOM 2175 O O . GLN A 1 275 ? 74.186 29.799 -8.804 1.00 47.00 275 GLN A O 1
ATOM 2180 N N . GLY A 1 276 ? 73.005 30.750 -10.453 1.00 50.47 276 GLY A N 1
ATOM 2181 C CA . GLY A 1 276 ? 71.894 31.149 -9.588 1.00 50.47 276 GLY A CA 1
ATOM 2182 C C . GLY A 1 276 ? 71.086 32.300 -10.165 1.00 50.47 276 GLY A C 1
ATOM 2183 O O . GLY A 1 276 ? 71.085 33.377 -9.592 1.00 50.47 276 GLY A O 1
ATOM 2184 N N . SER A 1 277 ? 70.443 32.099 -11.319 1.00 53.22 277 SER A N 1
ATOM 2185 C CA . SER A 1 277 ? 69.406 33.031 -11.808 1.00 53.22 277 SER A CA 1
ATOM 2186 C C . SER A 1 277 ? 68.601 32.477 -12.993 1.00 53.22 277 SER A C 1
ATOM 2188 O O . SER A 1 277 ? 67.419 32.771 -13.124 1.00 53.22 277 SER A O 1
ATOM 2190 N N . LEU A 1 278 ? 69.178 31.600 -13.826 1.00 47.44 278 LEU A N 1
ATOM 2191 C CA . LEU A 1 278 ? 68.493 31.121 -15.041 1.00 47.44 278 LEU A CA 1
ATOM 2192 C C . LEU A 1 278 ? 67.901 29.703 -14.954 1.00 47.44 278 LEU A C 1
ATOM 2194 O O . LEU A 1 278 ? 67.136 29.325 -15.834 1.00 47.44 278 LEU A O 1
ATOM 2198 N N . SER A 1 279 ? 68.165 28.944 -13.884 1.00 47.06 279 SER A N 1
ATOM 2199 C CA . SER A 1 279 ? 67.460 27.678 -13.602 1.00 47.06 279 SER A CA 1
ATOM 2200 C C . SER A 1 279 ? 66.158 27.881 -12.816 1.00 47.06 279 SER A C 1
ATOM 2202 O O . SER A 1 279 ? 65.234 27.086 -12.943 1.00 47.06 279 SER A O 1
ATOM 2204 N N . THR A 1 280 ? 66.031 28.975 -12.060 1.00 53.72 280 THR A N 1
ATOM 2205 C CA . THR A 1 280 ? 64.818 29.291 -11.286 1.00 53.72 280 THR A CA 1
ATOM 2206 C C . THR A 1 280 ? 63.700 29.877 -12.155 1.00 53.72 280 THR A C 1
ATOM 2208 O O . THR A 1 280 ? 62.530 29.671 -11.859 1.00 53.72 280 THR A O 1
ATOM 2211 N N . LEU A 1 281 ? 64.037 30.549 -13.263 1.00 48.34 281 LEU A N 1
ATOM 2212 C CA . LEU A 1 281 ? 63.050 31.082 -14.214 1.00 48.34 281 LEU A CA 1
ATOM 2213 C C . LEU A 1 281 ? 62.540 30.040 -15.218 1.00 48.34 281 LEU A C 1
ATOM 2215 O O . LEU A 1 281 ? 61.441 30.200 -15.736 1.00 48.34 281 LEU A O 1
ATOM 2219 N N . TRP A 1 282 ? 63.289 28.959 -15.456 1.00 48.19 282 TRP A N 1
ATOM 2220 C CA . TRP A 1 282 ? 62.811 27.841 -16.276 1.00 48.19 282 TRP A CA 1
ATOM 2221 C C . TRP A 1 282 ? 61.926 26.867 -15.482 1.00 48.19 282 TRP A C 1
ATOM 2223 O O . TRP A 1 282 ? 60.972 26.336 -16.038 1.00 48.19 282 TRP A O 1
ATOM 2233 N N . ASN A 1 283 ? 62.151 26.719 -14.170 1.00 52.56 283 ASN A N 1
ATOM 2234 C CA . ASN A 1 283 ? 61.249 25.950 -13.301 1.00 52.56 283 ASN A CA 1
ATOM 2235 C C . ASN A 1 283 ? 59.950 26.715 -12.974 1.00 52.56 283 ASN A C 1
ATOM 2237 O O . ASN A 1 283 ? 58.886 26.114 -12.939 1.00 52.56 283 ASN A O 1
ATOM 2241 N N . TYR A 1 284 ? 59.985 28.050 -12.865 1.00 46.31 284 TYR A N 1
ATOM 2242 C CA . TYR A 1 284 ? 58.772 28.855 -12.638 1.00 46.31 284 TYR A CA 1
ATOM 2243 C C . TYR A 1 284 ? 57.839 28.947 -13.864 1.00 46.31 284 TYR A C 1
ATOM 2245 O O . TYR A 1 284 ? 56.655 29.228 -13.719 1.00 46.31 284 TYR A O 1
ATOM 2253 N N . ILE A 1 285 ? 58.352 28.698 -15.074 1.00 45.31 285 ILE A N 1
ATOM 2254 C CA . ILE A 1 285 ? 57.542 28.659 -16.306 1.00 45.31 285 ILE A CA 1
ATOM 2255 C C . ILE A 1 285 ? 57.028 27.234 -16.600 1.00 45.31 285 ILE A C 1
ATOM 2257 O O . ILE A 1 285 ? 55.999 27.094 -17.255 1.00 45.31 285 ILE A O 1
ATOM 2261 N N . GLY A 1 286 ? 57.669 26.190 -16.059 1.00 45.12 286 GLY A N 1
ATOM 2262 C CA . GLY A 1 286 ? 57.134 24.820 -16.058 1.00 45.12 286 GLY A CA 1
ATOM 2263 C C . GLY A 1 286 ? 55.997 24.618 -15.048 1.00 45.12 286 GLY A C 1
ATOM 2264 O O . GLY A 1 286 ? 54.965 24.052 -15.392 1.00 45.12 286 GLY A O 1
ATOM 2265 N N . ASP A 1 287 ? 56.122 25.183 -13.843 1.00 46.12 287 ASP A N 1
ATOM 2266 C CA . ASP A 1 287 ? 55.154 24.978 -12.748 1.00 46.12 287 ASP A CA 1
ATOM 2267 C C . ASP A 1 287 ? 53.816 25.737 -12.917 1.00 46.12 287 ASP A C 1
ATOM 2269 O O . ASP A 1 287 ? 52.856 25.476 -12.186 1.00 46.12 287 ASP A O 1
ATOM 2273 N N . ILE A 1 288 ? 53.722 26.662 -13.885 1.00 43.50 288 ILE A N 1
ATOM 2274 C CA . ILE A 1 288 ? 52.483 27.396 -14.222 1.00 43.50 288 ILE A CA 1
ATOM 2275 C C . ILE A 1 288 ? 51.670 26.684 -15.319 1.00 43.50 288 ILE A C 1
ATOM 2277 O O . ILE A 1 288 ? 50.480 26.951 -15.466 1.00 43.50 288 ILE A O 1
ATOM 2281 N N . TRP A 1 289 ? 52.266 25.747 -16.063 1.00 42.41 289 TRP A N 1
ATOM 2282 C CA . TRP A 1 289 ? 51.557 24.984 -17.102 1.00 42.41 289 TRP A CA 1
ATOM 2283 C C . TRP A 1 289 ? 51.087 23.591 -16.664 1.00 42.41 289 TRP A C 1
ATOM 2285 O O . TRP A 1 289 ? 50.244 23.019 -17.348 1.00 42.41 289 TRP A O 1
ATOM 2295 N N . ASP A 1 290 ? 51.528 23.098 -15.503 1.00 42.56 290 ASP A N 1
ATOM 2296 C CA . ASP A 1 290 ? 51.125 21.787 -14.963 1.00 42.56 290 ASP A CA 1
ATOM 2297 C C . ASP A 1 290 ? 50.063 21.846 -13.839 1.00 42.56 290 ASP A C 1
ATOM 2299 O O . ASP A 1 290 ? 49.664 20.803 -13.325 1.00 42.56 290 ASP A O 1
ATOM 2303 N N . ASN A 1 291 ? 49.553 23.027 -13.454 1.00 48.12 291 ASN A N 1
ATOM 2304 C CA . ASN A 1 291 ? 48.672 23.174 -12.277 1.00 48.12 291 ASN A CA 1
ATOM 2305 C C . ASN A 1 291 ? 47.181 23.477 -12.536 1.00 48.12 291 ASN A C 1
ATOM 2307 O O . ASN A 1 291 ? 46.460 23.708 -11.572 1.00 48.12 291 ASN A O 1
ATOM 2311 N N . ASP A 1 292 ? 46.679 23.413 -13.775 1.00 42.50 292 ASP A N 1
ATOM 2312 C CA . ASP A 1 292 ? 45.254 23.695 -14.070 1.00 42.50 292 ASP A CA 1
ATOM 2313 C C . ASP A 1 292 ? 44.532 22.597 -14.881 1.00 42.50 292 ASP A C 1
ATOM 2315 O O . ASP A 1 292 ? 43.664 22.865 -15.709 1.00 42.50 292 ASP A O 1
ATOM 2319 N N . LEU A 1 293 ? 44.842 21.326 -14.606 1.00 40.66 293 LEU A N 1
ATOM 2320 C CA . LEU A 1 293 ? 44.003 20.177 -14.989 1.00 40.66 293 LEU A CA 1
ATOM 2321 C C . LEU A 1 293 ? 43.918 19.154 -13.847 1.00 40.66 293 LEU A C 1
ATOM 2323 O O . LEU A 1 293 ? 44.251 17.980 -13.984 1.00 40.66 293 LEU A O 1
ATOM 2327 N N . GLY A 1 294 ? 43.436 19.608 -12.693 1.00 41.06 294 GLY A N 1
ATOM 2328 C CA . GLY A 1 294 ? 42.914 18.731 -11.652 1.00 41.06 294 GLY A CA 1
ATOM 2329 C C . GLY A 1 294 ? 41.395 18.678 -11.729 1.00 41.06 294 GLY A C 1
ATOM 2330 O O . GLY A 1 294 ? 40.759 19.475 -11.057 1.00 41.06 294 GLY A O 1
ATOM 2331 N N . LEU A 1 295 ? 40.830 17.780 -12.546 1.00 40.97 295 LEU A N 1
ATOM 2332 C CA . LEU A 1 295 ? 39.496 17.171 -12.375 1.00 40.97 295 LEU A CA 1
ATOM 2333 C C . LEU A 1 295 ? 39.262 16.120 -13.478 1.00 40.97 295 LEU A C 1
ATOM 2335 O O . LEU A 1 295 ? 38.722 16.426 -14.536 1.00 40.97 295 LEU A O 1
ATOM 2339 N N . ALA A 1 296 ? 39.677 14.880 -13.217 1.00 34.53 296 ALA A N 1
ATOM 2340 C CA . ALA A 1 296 ? 39.001 13.663 -13.678 1.00 34.53 296 ALA A CA 1
ATOM 2341 C C . ALA A 1 296 ? 39.690 12.443 -13.047 1.00 34.53 296 ALA A C 1
ATOM 2343 O O . ALA A 1 296 ? 40.740 11.994 -13.503 1.00 34.53 296 ALA A O 1
ATOM 2344 N N . GLU A 1 297 ? 39.085 11.909 -11.988 1.00 39.84 297 GLU A N 1
ATOM 2345 C CA . GLU A 1 297 ? 39.291 10.520 -11.581 1.00 39.84 297 GLU A CA 1
ATOM 2346 C C . GLU A 1 297 ? 38.891 9.587 -12.738 1.00 39.84 297 GLU A C 1
ATOM 2348 O O . GLU A 1 297 ? 37.776 9.706 -13.256 1.00 39.84 297 GLU A O 1
ATOM 2353 N N . PRO A 1 298 ? 39.720 8.606 -13.123 1.00 36.56 298 PRO A N 1
ATOM 2354 C CA . PRO A 1 298 ? 39.215 7.412 -13.765 1.00 36.56 298 PRO A CA 1
ATOM 2355 C C . PRO A 1 298 ? 38.657 6.485 -12.680 1.00 36.56 298 PRO A C 1
ATOM 2357 O O . PRO A 1 298 ? 39.399 5.913 -11.882 1.00 36.56 298 PRO A O 1
ATOM 2360 N N . LEU A 1 299 ? 37.332 6.328 -12.676 1.00 34.53 299 LEU A N 1
ATOM 2361 C CA . LEU A 1 299 ? 36.644 5.195 -12.062 1.00 34.53 299 LEU A CA 1
ATOM 2362 C C . LEU A 1 299 ? 37.165 3.899 -12.703 1.00 34.53 299 LEU A C 1
ATOM 2364 O O . LEU A 1 299 ? 36.640 3.440 -13.718 1.00 34.53 299 LEU A O 1
ATOM 2368 N N . GLU A 1 300 ? 38.197 3.297 -12.113 1.00 32.31 300 GLU A N 1
ATOM 2369 C CA . GLU A 1 300 ? 38.469 1.882 -12.328 1.00 32.31 300 GLU A CA 1
ATOM 2370 C C . GLU A 1 300 ? 37.405 1.053 -11.606 1.00 32.31 300 GLU A C 1
ATOM 2372 O O . GLU A 1 300 ? 37.196 1.125 -10.392 1.00 32.31 300 GLU A O 1
ATOM 2377 N N . LEU A 1 301 ? 36.720 0.257 -12.420 1.00 35.72 301 LEU A N 1
ATOM 2378 C CA . LEU A 1 301 ? 35.806 -0.798 -12.032 1.00 35.72 301 LEU A CA 1
ATOM 2379 C C . LEU A 1 301 ? 36.450 -1.729 -10.997 1.00 35.72 301 LEU A C 1
ATOM 2381 O O . LEU A 1 301 ? 37.322 -2.535 -11.313 1.00 35.72 301 LEU A O 1
ATOM 2385 N N . SER A 1 302 ? 35.931 -1.692 -9.772 1.00 31.86 302 SER A N 1
ATOM 2386 C CA . SER A 1 302 ? 36.025 -2.842 -8.876 1.00 31.86 302 SER A CA 1
ATOM 2387 C C . SER A 1 302 ? 35.213 -4.009 -9.458 1.00 31.86 302 SER A C 1
ATOM 2389 O O . SER A 1 302 ? 34.058 -3.808 -9.847 1.00 31.86 302 SER A O 1
ATOM 2391 N N . PRO A 1 303 ? 35.749 -5.242 -9.478 1.00 35.06 303 PRO A N 1
ATOM 2392 C CA . PRO A 1 303 ? 34.960 -6.426 -9.772 1.00 35.06 303 PRO A CA 1
ATOM 2393 C C . PRO A 1 303 ? 34.055 -6.729 -8.570 1.00 35.06 303 PRO A C 1
ATOM 2395 O O . PRO A 1 303 ? 34.511 -7.159 -7.508 1.00 35.06 303 PRO A O 1
ATOM 2398 N N . VAL A 1 304 ? 32.750 -6.506 -8.728 1.00 33.53 304 VAL A N 1
ATOM 2399 C CA . VAL A 1 304 ? 31.749 -7.016 -7.788 1.00 33.53 304 VAL A CA 1
ATOM 2400 C C . VAL A 1 304 ? 31.625 -8.523 -7.997 1.00 33.53 304 VAL A C 1
ATOM 2402 O O . VAL A 1 304 ? 31.051 -8.988 -8.974 1.00 33.53 304 VAL A O 1
ATOM 2405 N N . LEU A 1 305 ? 32.206 -9.257 -7.049 1.00 33.75 305 LEU A N 1
ATOM 2406 C CA . LEU A 1 305 ? 31.627 -10.429 -6.390 1.00 33.75 305 LEU A CA 1
ATOM 2407 C C . LEU A 1 305 ? 30.637 -11.257 -7.226 1.00 33.75 305 LEU A C 1
ATOM 2409 O O . LEU A 1 305 ? 29.420 -11.092 -7.147 1.00 33.75 305 LEU A O 1
ATOM 2413 N N . GLU A 1 306 ? 31.171 -12.295 -7.863 1.00 31.02 306 GLU A N 1
ATOM 2414 C CA . GLU A 1 306 ? 30.464 -13.566 -7.934 1.00 31.02 306 GLU A CA 1
ATOM 2415 C C . GLU A 1 306 ? 30.197 -14.063 -6.503 1.00 31.02 306 GLU A C 1
ATOM 2417 O O . GLU A 1 306 ? 31.094 -14.497 -5.776 1.00 31.02 306 GLU A O 1
ATOM 2422 N N . ARG A 1 307 ? 28.932 -14.021 -6.086 1.00 34.69 307 ARG A N 1
ATOM 2423 C CA . ARG A 1 307 ? 28.389 -14.987 -5.132 1.00 34.69 307 ARG A CA 1
ATOM 2424 C C . ARG A 1 307 ? 27.103 -15.570 -5.706 1.00 34.69 307 ARG A C 1
ATOM 2426 O O . ARG A 1 307 ? 26.113 -14.848 -5.814 1.00 34.69 307 ARG A O 1
ATOM 2433 N N . PRO A 1 308 ? 27.068 -16.874 -6.013 1.00 35.66 308 PRO A N 1
ATOM 2434 C CA . PRO A 1 308 ? 25.813 -17.586 -6.149 1.00 35.66 308 PRO A CA 1
ATOM 2435 C C . PRO A 1 308 ? 25.210 -17.816 -4.756 1.00 35.66 308 PRO A C 1
ATOM 2437 O O . PRO A 1 308 ? 25.794 -18.492 -3.906 1.00 35.66 308 PRO A O 1
ATOM 2440 N N . CYS A 1 309 ? 24.006 -17.291 -4.528 1.00 27.94 309 CYS A N 1
ATOM 2441 C CA . CYS A 1 309 ? 23.108 -17.818 -3.506 1.00 27.94 309 CYS A C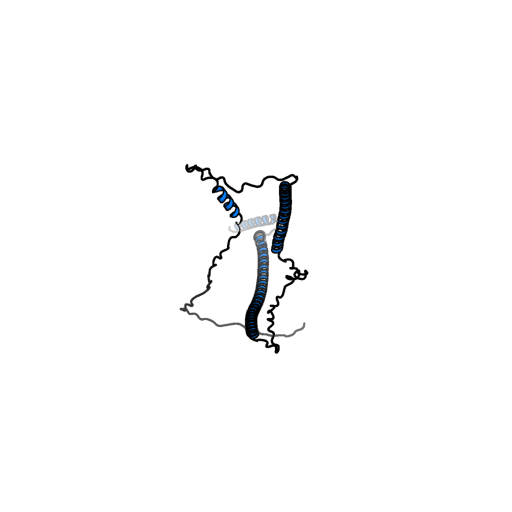A 1
ATOM 2442 C C . CYS A 1 309 ? 22.568 -19.170 -3.989 1.00 27.94 309 CYS A C 1
ATOM 2444 O O . CYS A 1 309 ? 21.548 -19.239 -4.669 1.00 27.94 309 CYS A O 1
ATOM 2446 N N . LEU A 1 310 ? 23.256 -20.253 -3.625 1.00 31.97 310 LEU A N 1
ATOM 2447 C CA . LEU A 1 310 ? 22.658 -21.583 -3.579 1.00 31.97 310 LEU A CA 1
ATOM 2448 C C . LEU A 1 310 ? 21.840 -21.694 -2.291 1.00 31.97 310 LEU A C 1
ATOM 2450 O O . LEU A 1 310 ? 22.378 -21.910 -1.206 1.00 31.97 310 LEU A O 1
ATOM 2454 N N . ILE A 1 311 ? 20.523 -21.562 -2.425 1.00 32.91 311 ILE A N 1
ATOM 2455 C CA . ILE A 1 311 ? 19.578 -22.144 -1.477 1.00 32.91 311 ILE A CA 1
ATOM 2456 C C . ILE A 1 311 ? 19.405 -23.621 -1.861 1.00 32.91 311 ILE A C 1
ATOM 2458 O O . ILE A 1 311 ? 19.129 -23.960 -3.009 1.00 32.91 311 ILE A O 1
ATOM 2462 N N . THR A 1 312 ? 19.550 -24.477 -0.847 1.00 30.14 312 THR A N 1
ATOM 2463 C CA . THR A 1 312 ? 19.101 -25.878 -0.740 1.00 30.14 312 THR A CA 1
ATOM 2464 C C . THR A 1 312 ? 19.803 -26.957 -1.571 1.00 30.14 312 THR A C 1
ATOM 2466 O O . THR A 1 312 ? 19.342 -27.368 -2.628 1.00 30.14 312 THR A O 1
ATOM 2469 N N . SER A 1 313 ? 20.813 -27.581 -0.961 1.00 27.92 313 SER A N 1
ATOM 2470 C CA . SER A 1 313 ? 20.917 -29.045 -0.963 1.00 27.92 313 SER A CA 1
ATOM 2471 C C . SER A 1 313 ? 20.584 -29.547 0.444 1.00 27.92 313 SER A C 1
ATOM 2473 O O . SER A 1 313 ? 21.423 -29.586 1.338 1.00 27.92 313 SER A O 1
ATOM 2475 N N . CYS A 1 314 ? 19.312 -29.881 0.668 1.00 27.38 314 CYS A N 1
ATOM 2476 C CA . CYS A 1 314 ? 18.942 -30.765 1.764 1.00 27.38 314 CYS A CA 1
ATOM 2477 C C . CYS A 1 314 ? 19.002 -32.182 1.200 1.00 27.38 314 CYS A C 1
ATOM 2479 O O . CYS A 1 314 ? 18.157 -32.581 0.396 1.00 27.38 314 CYS A O 1
ATOM 2481 N N . SER A 1 315 ? 20.054 -32.906 1.571 1.00 28.36 315 SER A N 1
ATOM 2482 C CA . SER A 1 315 ? 20.142 -34.343 1.368 1.00 28.36 315 SER A CA 1
ATOM 2483 C C . SER A 1 315 ? 18.939 -35.015 2.013 1.00 28.36 315 SER A C 1
ATOM 2485 O O . SER A 1 315 ? 18.716 -34.926 3.219 1.00 28.36 315 SER A O 1
ATOM 2487 N N . ILE A 1 316 ? 18.193 -35.730 1.180 1.00 31.98 316 ILE A N 1
ATOM 2488 C CA . I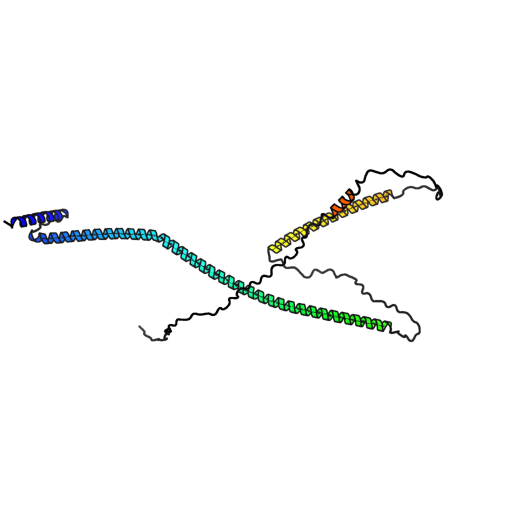LE A 1 316 ? 17.303 -36.806 1.586 1.00 31.98 316 ILE A CA 1
ATOM 2489 C C . ILE A 1 316 ? 18.168 -37.836 2.316 1.00 31.98 316 ILE A C 1
ATOM 2491 O O . ILE A 1 316 ? 18.911 -38.592 1.696 1.00 31.98 316 ILE A O 1
ATOM 2495 N N . GLN A 1 317 ? 18.075 -37.856 3.643 1.00 30.19 317 GLN A N 1
ATOM 2496 C CA . GLN A 1 317 ? 18.487 -38.994 4.448 1.00 30.19 317 GLN A CA 1
ATOM 2497 C C . GLN A 1 317 ? 17.230 -39.815 4.744 1.00 30.19 317 GLN A C 1
ATOM 2499 O O . GLN A 1 317 ? 16.413 -39.487 5.603 1.00 30.19 317 GLN A O 1
ATOM 2504 N N . GLN A 1 318 ? 17.059 -40.884 3.968 1.00 36.94 318 GLN A N 1
ATOM 2505 C CA . GLN A 1 318 ? 16.255 -42.030 4.367 1.00 36.94 318 GLN A CA 1
ATOM 2506 C C . GLN A 1 318 ? 16.909 -42.679 5.588 1.00 36.94 318 GLN A C 1
ATOM 2508 O O . GLN A 1 318 ? 18.004 -43.217 5.465 1.00 36.94 318 GLN A O 1
ATOM 2513 N N . SER A 1 319 ? 16.206 -42.714 6.720 1.00 33.56 319 SER A N 1
ATOM 2514 C CA . SER A 1 319 ? 16.183 -43.894 7.593 1.00 33.56 319 SER A CA 1
ATOM 2515 C C . SER A 1 319 ? 15.161 -43.735 8.719 1.00 33.56 319 SER A C 1
ATOM 2517 O O . SER A 1 319 ? 15.317 -42.891 9.591 1.00 33.56 319 SER A O 1
ATOM 2519 N N . HIS A 1 320 ? 14.170 -44.630 8.688 1.00 38.50 320 HIS A N 1
ATOM 2520 C CA . HIS A 1 320 ? 13.427 -45.188 9.821 1.00 38.50 320 HIS A CA 1
ATOM 2521 C C . HIS A 1 320 ? 12.652 -44.247 10.760 1.00 38.50 320 HIS A C 1
ATOM 2523 O O . HIS A 1 320 ? 13.219 -43.633 11.651 1.00 38.50 320 HIS A O 1
ATOM 2529 N N . LEU A 1 321 ? 11.313 -44.293 10.660 1.00 31.30 321 LEU A N 1
ATOM 2530 C CA . LEU A 1 321 ? 10.422 -44.903 11.671 1.00 31.30 321 LEU A CA 1
ATOM 2531 C C . LEU A 1 321 ? 8.938 -44.768 11.240 1.00 31.30 321 LEU A C 1
ATOM 2533 O O . LEU A 1 321 ? 8.337 -43.703 11.302 1.00 31.30 321 LEU A O 1
ATOM 2537 N N . ARG A 1 322 ? 8.333 -45.883 10.806 1.00 38.03 322 ARG A N 1
ATOM 2538 C CA . ARG A 1 322 ? 6.916 -46.204 11.108 1.00 38.03 322 ARG A CA 1
ATOM 2539 C C . ARG A 1 322 ? 6.861 -46.736 12.559 1.00 38.03 322 ARG A C 1
ATOM 2541 O O . ARG A 1 322 ? 7.927 -47.136 13.028 1.00 38.03 322 ARG A O 1
ATOM 2548 N N . PRO A 1 323 ? 5.696 -46.894 13.233 1.00 50.78 323 PRO A N 1
ATOM 2549 C CA . PRO A 1 323 ? 4.299 -46.824 12.758 1.00 50.78 323 PRO A CA 1
ATOM 2550 C C . PRO A 1 323 ? 3.401 -45.900 13.633 1.00 50.78 323 PRO A C 1
ATOM 2552 O O . PRO A 1 323 ? 3.791 -45.491 14.714 1.00 50.78 323 PRO A O 1
ATOM 2555 N N . ALA A 1 324 ? 2.201 -45.500 13.208 1.00 31.41 324 ALA A N 1
ATOM 2556 C CA . ALA A 1 324 ? 0.979 -46.203 13.609 1.00 31.41 324 ALA A CA 1
ATOM 2557 C C . ALA A 1 324 ? -0.232 -45.798 12.753 1.00 31.41 324 ALA A C 1
ATOM 2559 O O . ALA A 1 324 ? -0.448 -44.637 12.422 1.00 31.41 324 ALA A O 1
ATOM 2560 N N . ARG A 1 325 ? -1.012 -46.824 12.414 1.00 40.88 325 ARG A N 1
ATOM 2561 C CA . ARG A 1 325 ? -2.348 -46.786 11.816 1.00 40.88 325 ARG A CA 1
ATOM 2562 C C . ARG A 1 325 ? -3.363 -46.228 12.820 1.00 40.88 325 ARG A C 1
ATOM 2564 O O . ARG A 1 325 ? -3.261 -46.577 13.992 1.00 40.88 325 ARG A O 1
ATOM 2571 N N . SER A 1 326 ? -4.400 -45.529 12.354 1.00 34.50 326 SER A N 1
ATOM 2572 C CA . SER A 1 326 ? -5.812 -45.843 12.674 1.00 34.50 326 SER A CA 1
ATOM 2573 C C . SER A 1 326 ? -6.805 -44.843 12.048 1.00 34.50 326 SER A C 1
ATOM 2575 O O . SER A 1 326 ? -6.596 -43.642 12.135 1.00 34.50 326 SER A O 1
ATOM 2577 N N . CYS A 1 327 ? -7.867 -45.419 11.455 1.00 31.30 327 CYS A N 1
ATOM 2578 C CA . CYS A 1 327 ? -9.237 -44.907 11.217 1.00 31.30 327 CYS A CA 1
ATOM 2579 C C . CYS A 1 327 ? -9.386 -43.715 10.242 1.00 31.30 327 CYS A C 1
ATOM 2581 O O . CYS A 1 327 ? -8.876 -42.638 10.509 1.00 31.30 327 CYS A O 1
ATOM 2583 N N . ILE A 1 328 ? -9.961 -43.806 9.030 1.00 40.97 328 ILE A N 1
ATOM 2584 C CA . ILE A 1 328 ? -11.221 -44.411 8.521 1.00 40.97 328 ILE A CA 1
ATOM 2585 C C . ILE A 1 328 ? -12.476 -43.904 9.260 1.00 40.97 328 ILE A C 1
ATOM 2587 O O . ILE A 1 328 ? -12.576 -44.089 10.469 1.00 40.97 328 ILE A O 1
ATOM 2591 N N . ASP A 1 329 ? -13.402 -43.343 8.459 1.00 35.09 329 ASP A N 1
ATOM 2592 C CA . ASP A 1 329 ? -14.784 -42.881 8.724 1.00 35.09 329 ASP A CA 1
ATOM 2593 C C . ASP A 1 329 ? -14.940 -41.508 9.420 1.00 35.09 329 ASP A C 1
ATOM 2595 O O . ASP A 1 329 ? -14.231 -41.200 10.366 1.00 35.09 329 ASP A O 1
ATOM 2599 N N . CYS A 1 330 ? -15.827 -40.576 9.040 1.00 32.00 330 CYS A N 1
ATOM 2600 C CA . CYS A 1 330 ? -17.014 -40.592 8.179 1.00 32.00 330 CYS A CA 1
ATOM 2601 C C . CYS A 1 330 ? -17.377 -39.138 7.788 1.00 32.00 330 CYS A C 1
ATOM 2603 O O . CYS A 1 330 ? -17.278 -38.233 8.615 1.00 32.00 330 CYS A O 1
ATOM 2605 N N . THR A 1 331 ? -17.866 -38.910 6.567 1.00 44.28 331 THR A N 1
ATOM 2606 C CA . THR A 1 331 ? -18.580 -37.680 6.156 1.00 44.28 331 THR A CA 1
ATOM 2607 C C . THR A 1 331 ? -20.052 -38.034 5.933 1.00 44.28 331 THR A C 1
ATOM 2609 O O . THR A 1 331 ? -20.304 -38.985 5.192 1.00 44.28 331 THR A O 1
ATOM 2612 N N . PRO A 1 332 ? -21.042 -37.318 6.501 1.00 47.78 332 PRO A N 1
ATOM 2613 C CA . PRO A 1 332 ? -22.426 -37.513 6.106 1.00 47.78 332 PRO A CA 1
ATOM 2614 C C . PRO A 1 332 ? -22.827 -36.531 5.001 1.00 47.78 332 PRO A C 1
ATOM 2616 O O . PRO A 1 332 ? -22.599 -35.323 5.075 1.00 47.78 332 PRO A O 1
ATOM 2619 N N . ALA A 1 333 ? -23.439 -37.112 3.974 1.00 37.28 333 ALA A N 1
ATOM 2620 C CA . ALA A 1 333 ? -24.106 -36.453 2.870 1.00 37.28 333 ALA A CA 1
ATOM 2621 C C . ALA A 1 333 ? -25.366 -35.690 3.324 1.00 37.28 333 ALA A C 1
ATOM 2623 O O . ALA A 1 333 ? -26.118 -36.147 4.184 1.00 37.28 333 ALA A O 1
ATOM 2624 N N . LEU A 1 334 ? -25.607 -34.551 2.677 1.00 47.66 334 LEU A N 1
ATOM 2625 C CA . LEU A 1 334 ? -26.890 -33.847 2.632 1.00 47.66 334 LEU A CA 1
ATOM 2626 C C . LEU A 1 334 ? -27.922 -34.663 1.836 1.00 47.66 334 LEU A C 1
ATOM 2628 O O . LEU A 1 334 ? -27.569 -35.170 0.768 1.00 47.66 334 LEU A O 1
ATOM 2632 N N . PRO A 1 335 ? -29.204 -34.697 2.241 1.00 51.47 335 PRO A N 1
ATOM 2633 C CA . PRO A 1 335 ? -30.287 -35.004 1.327 1.00 51.47 335 PRO A CA 1
ATOM 2634 C C . PRO A 1 335 ? -31.035 -33.738 0.895 1.00 51.47 335 PRO A C 1
ATOM 2636 O O . PRO A 1 335 ? -31.255 -32.798 1.660 1.00 51.47 335 PRO A O 1
ATOM 2639 N N . ALA A 1 336 ? -31.423 -33.760 -0.373 1.00 43.75 336 ALA A N 1
ATOM 2640 C CA . ALA A 1 336 ? -32.307 -32.812 -1.018 1.00 43.75 336 ALA A CA 1
ATOM 2641 C C . ALA A 1 336 ? -33.790 -33.065 -0.676 1.00 43.75 336 ALA A C 1
ATOM 2643 O O . ALA A 1 336 ? -34.171 -34.165 -0.282 1.00 43.75 336 ALA A O 1
ATOM 2644 N N . SER A 1 337 ? -34.590 -32.031 -0.970 1.00 40.53 337 SER A N 1
ATOM 2645 C CA . SER A 1 337 ? -36.033 -32.003 -1.268 1.00 40.53 337 SER A CA 1
ATOM 2646 C C . SER A 1 337 ? -37.042 -32.346 -0.167 1.00 40.53 337 SER A C 1
ATOM 2648 O O . SER A 1 337 ? -37.104 -33.480 0.285 1.00 40.53 337 SER A O 1
ATOM 2650 N N . CYS A 1 338 ? -37.918 -31.376 0.125 1.00 35.28 338 CYS A N 1
ATOM 2651 C CA . CYS A 1 338 ? -39.379 -31.532 0.083 1.00 35.28 338 CYS A CA 1
ATOM 2652 C C . CYS A 1 338 ? -40.025 -30.139 -0.047 1.00 35.28 338 CYS A C 1
ATOM 2654 O O . CYS A 1 338 ? -40.015 -29.342 0.889 1.00 35.28 338 CYS A O 1
ATOM 2656 N N . GLN A 1 339 ? -40.552 -29.850 -1.236 1.00 43.88 339 GLN A N 1
ATOM 2657 C CA . GLN A 1 339 ? -41.675 -28.936 -1.419 1.00 43.88 339 GLN A CA 1
ATOM 2658 C C . GLN A 1 339 ? -42.932 -29.689 -0.999 1.00 43.88 339 GLN A C 1
ATOM 2660 O O . GLN A 1 339 ? -43.147 -30.785 -1.500 1.00 43.88 339 GLN A O 1
ATOM 2665 N N . ASP A 1 340 ? -43.749 -29.093 -0.135 1.00 42.50 340 ASP A N 1
ATOM 2666 C CA . ASP A 1 340 ? -45.195 -29.276 -0.190 1.00 42.50 340 ASP A CA 1
ATOM 2667 C C . ASP A 1 340 ? -45.922 -28.117 0.498 1.00 42.50 340 ASP A C 1
ATOM 2669 O O . ASP A 1 340 ? -45.462 -27.544 1.486 1.00 42.50 340 ASP A O 1
ATOM 2673 N N . ASN A 1 341 ? -47.042 -27.766 -0.128 1.00 44.56 341 ASN A N 1
ATOM 2674 C CA . ASN A 1 341 ? -48.015 -26.733 0.206 1.00 44.56 341 ASN A CA 1
ATOM 2675 C C . ASN A 1 341 ? -48.514 -26.793 1.659 1.00 44.56 341 ASN A C 1
ATOM 2677 O O . ASN A 1 341 ? -48.532 -27.862 2.256 1.00 44.56 341 ASN A O 1
ATOM 2681 N N . VAL A 1 342 ? -49.060 -25.674 2.153 1.00 48.84 342 VAL A N 1
ATOM 2682 C CA . VAL A 1 342 ? -50.441 -25.587 2.679 1.00 48.84 342 VAL A CA 1
ATOM 2683 C C . VAL A 1 342 ? -50.786 -24.118 2.961 1.00 48.84 342 VAL A C 1
ATOM 2685 O O . VAL A 1 342 ? -50.110 -23.431 3.724 1.00 48.84 342 VAL A O 1
ATOM 2688 N N . ASP A 1 343 ? -51.873 -23.673 2.334 1.00 53.25 343 ASP A N 1
ATOM 2689 C CA . ASP A 1 343 ? -52.642 -22.476 2.663 1.00 53.25 343 ASP A CA 1
ATOM 2690 C C . ASP A 1 343 ? -53.228 -22.541 4.086 1.00 53.25 343 ASP A C 1
ATOM 2692 O O . ASP A 1 343 ? -53.907 -23.517 4.426 1.00 53.25 343 ASP A O 1
ATOM 2696 N N . ARG A 1 344 ? -53.068 -21.468 4.874 1.00 50.38 344 ARG A N 1
ATOM 2697 C CA . ARG A 1 344 ? -54.149 -20.782 5.616 1.00 50.38 344 ARG A CA 1
ATOM 2698 C C . ARG A 1 344 ? -53.670 -19.530 6.336 1.00 50.38 344 ARG A C 1
ATOM 2700 O O . ARG A 1 344 ? -52.630 -19.611 7.023 1.00 50.38 344 ARG A O 1
#

Sequence (344 aa):
MATSTAGAAAQQKFSNVRRRLDQLGYKQTLGIESLPLVEKLFADLIHTTESLKNAKLDLSKKTEVVSDVDSAVEPYKSDNAKLIRENNEMHMALIKQKEEADTTIRELKASLRDLEHKNADLTFLNNQYVHKAKQLERESRDKSETILQLQEKNFHAVVHTPGGRKKSIPFRRQRMDIDQEVPPNDGIGFRVPPPDDPYVADLLQVADARIAELEMVVNSAADQKDVTDRKLQGFREQITYIMSPKSQQPVALTSLSCTIGLLAYSVDNFQSNQQGSLSTLWNYIGDIWDNDLGLAEPLELSPVLERPCLITSCSIQQSHLRPARSCIDCTPALPASCQDNVDR

Foldseek 3Di:
DPPVVVVVVLVVLVVVLQVVCVVVVNPDDDDSVCRVVSVVVVVVVVVVVVVVVVVVVVVVVVVVVVVVVCVVCVVVVVVVVVVVVVVVVVVVVVVVVVVVVVVVVVVVVVVVVVVVVVVVVVVVVVVVVVVVVVVVVVVVVVVVVVVVVVVVVVVVPPPPDVDPDDDPDPPPPDDPDDPDDDDDPPPDDDDDPPDPDPVVVVVVVVVVVVVVVVVVVVVVVVVVVVVVVVVVVVVVVVVVVVVDDDDDDDDDDDDDPDDDDDDDDDDDDDDDDDPPDPVVVVVVVVVVVPPPPPDDDDPDDDDDDDDDPDDDDPDPDDDDDDDDDDDDDDDDDDDDDDDDDDDD

InterPro domains:
  IPR051877 Centriole and Basal Body Structural Protein [PTHR20544] (10-240)